Protein AF-T0Z537-F1 (afdb_monomer_lite)

pLDDT: mean 74.1, std 17.1, range [36.19, 94.5]

Structure (mmCIF, N/CA/C/O backbone):
data_AF-T0Z537-F1
#
_entry.id   AF-T0Z537-F1
#
loop_
_atom_site.group_PDB
_atom_site.id
_atom_site.type_symbol
_atom_site.label_atom_id
_atom_site.label_alt_id
_atom_site.label_comp_id
_atom_site.label_asym_id
_atom_site.label_entity_id
_atom_site.label_seq_id
_atom_site.pdbx_PDB_ins_code
_atom_site.Cartn_x
_atom_site.Cartn_y
_atom_site.Cartn_z
_atom_site.occupancy
_atom_site.B_iso_or_equiv
_atom_site.auth_seq_id
_atom_site.auth_comp_id
_atom_site.auth_asym_id
_atom_site.auth_atom_id
_atom_site.pdbx_PDB_model_num
ATOM 1 N N . MET A 1 1 ? 4.532 -47.728 -13.092 1.00 39.19 1 MET A N 1
ATOM 2 C CA . MET A 1 1 ? 5.320 -46.830 -12.220 1.00 39.19 1 MET A CA 1
ATOM 3 C C . MET A 1 1 ? 4.879 -45.419 -12.552 1.00 39.19 1 MET A C 1
ATOM 5 O O . MET A 1 1 ? 5.508 -44.764 -13.370 1.00 39.19 1 MET A O 1
ATOM 9 N N . ASP A 1 2 ? 3.757 -44.990 -11.981 1.00 37.38 2 ASP A N 1
ATOM 10 C CA . ASP A 1 2 ? 3.225 -43.649 -12.216 1.00 37.38 2 ASP A CA 1
ATOM 11 C C . ASP A 1 2 ? 3.914 -42.672 -11.266 1.00 37.38 2 ASP A C 1
ATOM 13 O O . ASP A 1 2 ? 3.720 -42.712 -10.052 1.00 37.38 2 ASP A O 1
ATOM 17 N N . HIS A 1 3 ? 4.779 -41.826 -11.825 1.00 42.34 3 HIS A N 1
ATOM 18 C CA . HIS A 1 3 ? 5.326 -40.669 -11.125 1.00 42.34 3 HIS A CA 1
ATOM 19 C C . HIS A 1 3 ? 4.246 -39.590 -11.092 1.00 42.34 3 HIS A C 1
ATOM 21 O O . HIS A 1 3 ? 4.160 -38.745 -11.979 1.00 42.34 3 HIS A O 1
ATOM 27 N N . ASN A 1 4 ? 3.392 -39.649 -10.071 1.00 38.97 4 ASN A N 1
ATOM 28 C CA . ASN A 1 4 ? 2.478 -38.563 -9.760 1.00 38.97 4 ASN A CA 1
ATOM 29 C C . ASN A 1 4 ? 3.290 -37.443 -9.088 1.00 38.97 4 ASN A C 1
ATOM 31 O O . ASN A 1 4 ? 3.424 -37.393 -7.866 1.00 38.97 4 ASN A O 1
ATOM 35 N N . ASP A 1 5 ? 3.911 -36.597 -9.912 1.00 40.94 5 ASP A N 1
ATOM 36 C CA . ASP A 1 5 ? 4.583 -35.361 -9.507 1.00 40.94 5 ASP A CA 1
ATOM 37 C C . ASP A 1 5 ? 3.512 -34.346 -9.083 1.00 40.94 5 ASP A C 1
ATOM 39 O O . ASP A 1 5 ? 3.112 -33.454 -9.832 1.00 40.94 5 ASP A O 1
ATOM 43 N N . THR A 1 6 ? 2.984 -34.517 -7.868 1.00 40.12 6 THR A N 1
ATOM 44 C CA . THR A 1 6 ? 2.189 -33.492 -7.194 1.00 40.12 6 THR A CA 1
ATOM 45 C C . THR A 1 6 ? 3.118 -32.348 -6.814 1.00 40.12 6 THR A C 1
ATOM 47 O O . THR A 1 6 ? 3.535 -32.220 -5.658 1.00 40.12 6 THR A O 1
ATOM 50 N N . ARG A 1 7 ? 3.436 -31.492 -7.786 1.00 36.81 7 ARG A N 1
ATOM 51 C CA . ARG A 1 7 ? 3.920 -30.144 -7.504 1.00 36.81 7 ARG A CA 1
ATOM 52 C C . ARG A 1 7 ? 2.816 -29.450 -6.727 1.00 36.81 7 ARG A C 1
ATOM 54 O O . ARG A 1 7 ? 1.822 -28.999 -7.290 1.00 36.81 7 ARG A O 1
ATOM 61 N N . LYS A 1 8 ? 2.961 -29.435 -5.404 1.00 38.59 8 LYS A N 1
ATOM 62 C CA . LYS A 1 8 ? 2.179 -28.573 -4.527 1.00 38.59 8 LYS A CA 1
ATOM 63 C C . LYS A 1 8 ? 2.364 -27.154 -5.053 1.00 38.59 8 LYS A C 1
ATOM 65 O O . LYS A 1 8 ? 3.444 -26.586 -4.909 1.00 38.59 8 LYS A O 1
ATOM 70 N N . HIS A 1 9 ? 1.330 -26.613 -5.692 1.00 36.19 9 HIS A N 1
ATOM 71 C CA . HIS A 1 9 ? 1.240 -25.180 -5.913 1.00 36.19 9 HIS A CA 1
ATOM 72 C C . HIS A 1 9 ? 1.459 -24.494 -4.555 1.00 36.19 9 HIS A C 1
ATOM 74 O O . HIS A 1 9 ? 0.872 -24.946 -3.564 1.00 36.19 9 HIS A O 1
ATOM 80 N N . PRO A 1 10 ? 2.328 -23.471 -4.466 1.00 38.97 10 PRO A N 1
ATOM 81 C CA . PRO A 1 10 ? 2.479 -22.712 -3.235 1.00 38.97 10 PRO A CA 1
ATOM 82 C C . PRO A 1 10 ? 1.094 -22.201 -2.834 1.00 38.97 10 PRO A C 1
ATOM 84 O O . PRO A 1 10 ? 0.364 -21.652 -3.659 1.00 38.97 10 PRO A O 1
ATOM 87 N N . SER A 1 11 ? 0.701 -22.492 -1.593 1.00 42.03 11 SER A N 1
ATOM 88 C CA . SER A 1 11 ? -0.599 -22.134 -1.034 1.00 42.03 11 SER A CA 1
ATOM 89 C C . SER A 1 11 ? -0.886 -20.666 -1.317 1.00 42.03 11 SER A C 1
ATOM 91 O O . SER A 1 11 ? -0.100 -19.811 -0.908 1.00 42.03 11 SER A O 1
ATOM 93 N N . THR A 1 12 ? -1.996 -20.386 -2.001 1.00 51.22 12 THR A N 1
ATOM 94 C CA . THR A 1 12 ? -2.548 -19.035 -2.112 1.00 51.22 12 THR A CA 1
ATOM 95 C C . THR A 1 12 ? -2.502 -18.382 -0.734 1.00 51.22 12 THR A C 1
ATOM 97 O O . THR A 1 12 ? -2.933 -19.021 0.233 1.00 51.22 12 THR A O 1
ATOM 100 N N . PRO A 1 13 ? -1.969 -17.158 -0.618 1.00 58.47 13 PRO A N 1
ATOM 101 C CA . PRO A 1 13 ? -1.945 -16.465 0.656 1.00 58.47 13 PRO A CA 1
ATOM 102 C C . PRO A 1 13 ? -3.348 -16.397 1.236 1.00 58.47 13 PRO A C 1
ATOM 104 O O . PRO A 1 13 ? -4.328 -16.201 0.509 1.00 58.47 13 PRO A O 1
ATOM 107 N N . ASP A 1 14 ? -3.434 -16.572 2.551 1.00 80.50 14 ASP A N 1
ATOM 108 C CA . ASP A 1 14 ? -4.674 -16.378 3.282 1.00 80.50 14 ASP A CA 1
ATOM 109 C C . ASP A 1 14 ? -5.126 -14.926 3.066 1.00 80.50 14 ASP A C 1
ATOM 111 O O . ASP A 1 14 ? -4.582 -13.981 3.641 1.00 80.50 14 ASP A O 1
ATOM 115 N N . THR A 1 15 ? -6.087 -14.747 2.159 1.00 86.44 15 THR A N 1
ATOM 116 C CA . THR A 1 15 ? -6.590 -13.429 1.764 1.00 86.44 15 THR A CA 1
ATOM 117 C C . THR A 1 15 ? -7.139 -12.695 2.985 1.00 86.44 15 THR A C 1
ATOM 119 O O . THR A 1 15 ? -6.966 -11.485 3.091 1.00 86.44 15 THR A O 1
ATOM 122 N N . ASP A 1 16 ? -7.700 -13.409 3.964 1.00 88.25 16 ASP A N 1
ATOM 123 C CA . ASP A 1 16 ? -8.204 -12.804 5.196 1.00 88.25 16 ASP A CA 1
ATOM 124 C C . ASP A 1 16 ? -7.073 -12.289 6.084 1.00 88.25 16 ASP A C 1
ATOM 126 O O . ASP A 1 16 ? -7.186 -11.202 6.658 1.00 88.25 16 ASP A O 1
ATOM 130 N N . ARG A 1 17 ? -5.960 -13.026 6.167 1.00 89.69 17 ARG A N 1
ATOM 131 C CA . ARG A 1 17 ? -4.749 -12.544 6.841 1.00 89.69 17 ARG A CA 1
ATOM 132 C C . ARG A 1 17 ? -4.245 -11.262 6.182 1.00 89.69 17 ARG A C 1
ATOM 134 O O . ARG A 1 17 ? -4.017 -10.281 6.886 1.00 89.69 17 ARG A O 1
ATOM 141 N N . LEU A 1 18 ? -4.107 -11.253 4.856 1.00 89.25 18 LEU A N 1
ATOM 142 C CA . LEU A 1 18 ? -3.617 -10.090 4.115 1.00 89.25 18 LEU A CA 1
ATOM 143 C C . LEU A 1 18 ? -4.526 -8.866 4.305 1.00 89.25 18 LEU A C 1
ATOM 145 O O . LEU A 1 18 ? -4.034 -7.773 4.568 1.00 89.25 18 LEU A O 1
ATOM 149 N N . VAL A 1 19 ? -5.847 -9.048 4.246 1.00 92.06 19 VAL A N 1
ATOM 150 C CA . VAL A 1 19 ? -6.829 -7.979 4.494 1.00 92.06 19 VAL A CA 1
ATOM 151 C C . VAL A 1 19 ? -6.706 -7.426 5.909 1.00 92.06 19 VAL A C 1
ATOM 153 O O . VAL A 1 19 ? -6.689 -6.209 6.093 1.00 92.06 19 VAL A O 1
ATOM 156 N N . ARG A 1 20 ? -6.582 -8.297 6.917 1.00 91.00 20 ARG A N 1
ATOM 157 C CA . ARG A 1 20 ? -6.370 -7.863 8.304 1.00 91.00 20 ARG A CA 1
ATOM 158 C C . ARG A 1 20 ? -5.079 -7.072 8.436 1.00 91.00 20 ARG A C 1
ATOM 160 O O . ARG A 1 20 ? -5.094 -6.014 9.059 1.00 91.00 20 ARG A O 1
ATOM 167 N N . GLU A 1 21 ? -3.984 -7.553 7.854 1.00 89.88 21 GLU A N 1
ATOM 168 C CA . GLU A 1 21 ? -2.707 -6.846 7.900 1.00 89.88 21 GLU A CA 1
ATOM 169 C C . GLU A 1 21 ? -2.835 -5.471 7.225 1.00 89.88 21 GLU A C 1
ATOM 171 O O . GLU A 1 21 ? -2.529 -4.468 7.869 1.00 89.88 21 GLU A O 1
ATOM 176 N N . LEU A 1 22 ? -3.377 -5.399 6.002 1.00 90.12 22 LEU A N 1
ATOM 177 C CA . LEU A 1 22 ? -3.594 -4.148 5.257 1.00 90.12 22 LEU A CA 1
ATOM 178 C C . LEU A 1 22 ? -4.411 -3.114 6.028 1.00 90.12 22 LEU A C 1
ATOM 180 O O . LEU A 1 22 ? -4.093 -1.929 5.979 1.00 90.12 22 LEU A O 1
ATOM 184 N N . LEU A 1 23 ? -5.450 -3.557 6.735 1.00 92.25 23 LEU A N 1
ATOM 185 C CA . LEU A 1 23 ? -6.321 -2.658 7.478 1.00 92.25 23 LEU A CA 1
ATOM 186 C C . LEU A 1 23 ? -5.750 -2.253 8.836 1.00 92.25 23 LEU A C 1
ATOM 188 O O . LEU A 1 23 ? -5.989 -1.131 9.254 1.00 92.25 23 LEU A O 1
ATOM 192 N N . THR A 1 24 ? -5.032 -3.126 9.545 1.00 91.31 24 THR A N 1
ATOM 193 C CA . THR A 1 24 ? -4.677 -2.894 10.965 1.00 91.31 24 THR A CA 1
ATOM 194 C C . THR A 1 24 ? -3.242 -2.466 11.214 1.00 91.31 24 THR A C 1
ATOM 196 O O . THR A 1 24 ? -2.951 -1.936 12.287 1.00 91.31 24 THR A O 1
ATOM 199 N N . ARG A 1 25 ? -2.325 -2.711 10.273 1.00 89.62 25 ARG A N 1
ATOM 200 C CA . ARG A 1 25 ? -0.929 -2.306 10.450 1.00 89.62 25 ARG A CA 1
ATOM 201 C C . ARG A 1 25 ? -0.806 -0.790 10.420 1.00 89.62 25 ARG A C 1
ATOM 203 O O . ARG A 1 25 ? -1.516 -0.099 9.698 1.00 89.62 25 ARG A O 1
ATOM 210 N N . GLU A 1 26 ? 0.143 -0.293 11.200 1.00 88.25 26 GLU A N 1
ATOM 211 C CA . GLU A 1 26 ? 0.466 1.124 11.236 1.00 88.25 26 GLU A CA 1
ATOM 212 C C . GLU A 1 26 ? 1.001 1.594 9.879 1.00 88.25 26 GLU A C 1
ATOM 214 O O . GLU A 1 26 ? 1.890 0.963 9.302 1.00 88.25 26 GLU A O 1
ATOM 219 N N . ARG A 1 27 ? 0.475 2.727 9.396 1.00 85.56 27 ARG A N 1
ATOM 220 C CA . ARG A 1 27 ? 0.979 3.454 8.221 1.00 85.56 27 ARG A CA 1
ATOM 221 C C . ARG A 1 27 ? 1.207 2.555 6.999 1.00 85.56 27 ARG A C 1
ATOM 223 O O . ARG A 1 27 ? 2.339 2.482 6.491 1.00 85.56 27 ARG A O 1
ATOM 230 N N . PRO A 1 28 ? 0.167 1.858 6.503 1.00 88.25 28 PRO A N 1
ATOM 231 C CA . PRO A 1 28 ? 0.295 1.152 5.239 1.00 88.25 28 PRO A CA 1
ATOM 232 C C . PRO A 1 28 ? 0.707 2.173 4.174 1.00 88.25 28 PRO A C 1
ATOM 234 O O . PRO A 1 28 ? 0.163 3.273 4.128 1.00 88.25 28 PRO A O 1
ATOM 237 N N . THR A 1 29 ? 1.720 1.859 3.367 1.00 88.62 29 THR A N 1
ATOM 238 C CA . THR A 1 29 ? 2.279 2.798 2.388 1.00 88.62 29 THR A CA 1
ATOM 239 C C . THR A 1 29 ? 2.330 2.166 1.006 1.00 88.62 29 THR A C 1
ATOM 241 O O . THR A 1 29 ? 2.961 1.129 0.800 1.00 88.62 29 THR A O 1
ATOM 244 N N . LEU A 1 30 ? 1.689 2.822 0.043 1.00 87.69 30 LEU A N 1
ATOM 245 C CA . LEU A 1 30 ? 1.780 2.521 -1.376 1.00 87.69 30 LEU A CA 1
ATOM 246 C C . LEU A 1 30 ? 2.961 3.277 -1.984 1.00 87.69 30 LEU A C 1
ATOM 248 O O . LEU A 1 30 ? 2.920 4.492 -2.173 1.00 87.69 30 LEU A O 1
ATOM 252 N N . TYR A 1 31 ? 4.014 2.542 -2.299 1.00 85.19 31 TYR A N 1
ATOM 253 C CA . TYR A 1 31 ? 5.180 3.019 -3.010 1.00 85.19 31 TYR A CA 1
ATOM 254 C C . TYR A 1 31 ? 5.012 2.838 -4.516 1.00 85.19 31 TYR A C 1
ATOM 256 O O . TYR A 1 31 ? 4.977 1.721 -5.036 1.00 85.19 31 TYR A O 1
ATOM 264 N N . LEU A 1 32 ? 4.953 3.960 -5.223 1.00 81.69 32 LEU A N 1
ATOM 265 C CA . LEU A 1 32 ? 4.890 3.986 -6.678 1.00 81.69 32 LEU A CA 1
ATOM 266 C C . LEU A 1 32 ? 6.303 4.128 -7.247 1.00 81.69 32 LEU A C 1
ATOM 268 O O . LEU A 1 32 ? 7.036 5.041 -6.861 1.00 81.69 32 LEU A O 1
ATOM 272 N N . GLY A 1 33 ? 6.689 3.237 -8.159 1.00 75.06 33 GLY A N 1
ATOM 273 C CA . GLY A 1 33 ? 7.914 3.378 -8.943 1.00 75.06 33 GLY A CA 1
ATOM 274 C C . GLY A 1 33 ? 7.843 4.568 -9.899 1.00 75.06 33 GLY A C 1
ATOM 275 O O . GLY A 1 33 ? 6.756 5.064 -10.215 1.00 75.06 33 GLY A O 1
ATOM 276 N N . SER A 1 34 ? 9.000 5.028 -10.380 1.00 67.75 34 SER A N 1
ATOM 277 C CA . SER A 1 34 ? 9.059 6.213 -11.243 1.00 67.75 34 SER A CA 1
ATOM 278 C C . SER A 1 34 ? 8.298 6.022 -12.555 1.00 67.75 34 SER A C 1
ATOM 280 O O . SER A 1 34 ? 7.624 6.945 -13.010 1.00 67.75 34 SER A O 1
ATOM 282 N N . SER A 1 35 ? 8.278 4.785 -13.068 1.00 62.09 35 SER A N 1
ATOM 283 C CA . SER A 1 35 ? 7.466 4.417 -14.226 1.00 62.09 35 SER A CA 1
ATOM 284 C C . SER A 1 35 ? 5.975 4.669 -14.011 1.00 62.09 35 SER A C 1
ATOM 286 O O . SER A 1 35 ? 5.283 4.882 -14.981 1.00 62.09 35 SER A O 1
ATOM 288 N N . GLN A 1 36 ? 5.471 4.704 -12.772 1.00 59.75 36 GLN A N 1
ATOM 289 C CA . GLN A 1 36 ? 4.083 5.058 -12.466 1.00 59.75 36 GLN A CA 1
ATOM 290 C C . GLN A 1 36 ? 3.935 6.534 -12.092 1.00 59.75 36 GLN A C 1
ATOM 292 O O . GLN A 1 36 ? 2.943 7.149 -12.443 1.00 59.75 36 GLN A O 1
ATOM 297 N N . GLN A 1 37 ? 4.886 7.158 -11.397 1.00 51.94 37 GLN A N 1
ATOM 298 C CA . GLN A 1 37 ? 4.716 8.576 -11.044 1.00 51.94 37 GLN A CA 1
ATOM 299 C C . GLN A 1 37 ? 4.926 9.520 -12.243 1.00 51.94 37 GLN A C 1
ATOM 301 O O . GLN A 1 37 ? 4.233 10.528 -12.351 1.00 51.94 37 GLN A O 1
ATOM 306 N N . TRP A 1 38 ? 5.860 9.185 -13.134 1.00 44.00 38 TRP A N 1
ATOM 307 C CA . TRP A 1 38 ? 6.252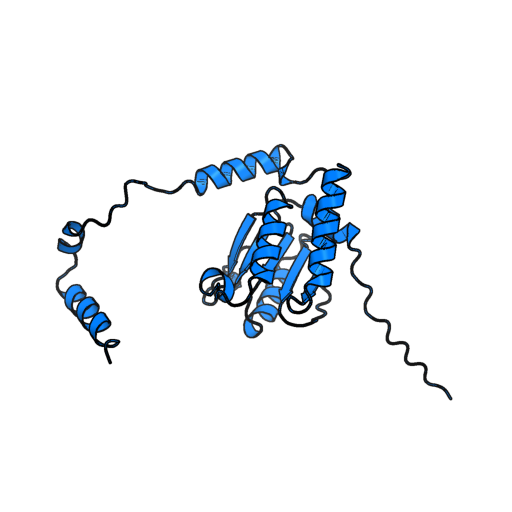 9.986 -14.303 1.00 44.00 38 TRP A CA 1
ATOM 308 C C . TRP A 1 38 ? 5.749 9.387 -15.623 1.00 44.00 38 TRP A C 1
ATOM 310 O O . TRP A 1 38 ? 5.766 10.056 -16.649 1.00 44.00 38 TRP A O 1
ATOM 320 N N . GLY A 1 39 ? 5.274 8.140 -15.569 1.00 43.47 39 GLY A N 1
ATOM 321 C CA . GLY A 1 39 ? 4.737 7.364 -16.682 1.00 43.47 39 GLY A CA 1
ATOM 322 C C . GLY A 1 39 ? 3.438 6.650 -16.313 1.00 43.47 39 GLY A C 1
ATOM 323 O O . GLY A 1 39 ? 3.257 5.473 -16.635 1.00 43.47 39 GLY A O 1
ATOM 324 N N . TRP A 1 40 ? 2.477 7.350 -15.692 1.00 46.09 40 TRP A N 1
ATOM 325 C CA . TRP A 1 40 ? 1.073 7.037 -15.999 1.00 46.09 40 TRP A CA 1
ATOM 326 C C . TRP A 1 40 ? 0.870 7.283 -17.491 1.00 46.09 40 TRP A C 1
ATOM 328 O O . TRP A 1 40 ? 0.274 8.259 -17.922 1.00 46.09 40 TRP A O 1
ATOM 338 N N . ASN A 1 41 ? 1.413 6.382 -18.293 1.00 47.34 41 ASN A N 1
ATOM 339 C CA . ASN A 1 41 ? 0.987 6.172 -19.636 1.00 47.34 41 ASN A CA 1
ATOM 340 C C . ASN A 1 41 ? -0.475 5.786 -19.440 1.00 47.34 41 ASN A C 1
ATOM 342 O O . ASN A 1 41 ? -0.782 4.856 -18.686 1.00 47.34 41 ASN A O 1
ATOM 346 N N . ASP A 1 42 ? -1.378 6.509 -20.085 1.00 47.75 42 ASP A N 1
ATOM 347 C CA . ASP A 1 42 ? -2.821 6.259 -20.114 1.00 47.75 42 ASP A CA 1
ATOM 348 C C . ASP A 1 42 ? -3.201 4.853 -20.653 1.00 47.75 42 ASP A C 1
ATOM 350 O O . ASP A 1 42 ? -4.343 4.587 -21.014 1.00 47.75 42 ASP A O 1
ATOM 354 N N . THR A 1 43 ? -2.247 3.923 -20.714 1.00 50.94 43 THR A N 1
ATOM 355 C CA . THR A 1 43 ? -2.308 2.606 -21.330 1.00 50.94 43 THR A CA 1
ATOM 356 C C . THR A 1 43 ? -2.824 1.496 -20.414 1.00 50.94 43 THR A C 1
ATOM 358 O O . THR A 1 43 ? -3.082 0.412 -20.924 1.00 50.94 43 THR A O 1
ATOM 361 N N . ASP A 1 44 ? -3.019 1.716 -19.104 1.00 70.69 44 ASP A N 1
ATOM 362 C CA . ASP A 1 44 ? -3.697 0.721 -18.249 1.00 70.69 44 ASP A CA 1
ATOM 363 C C . ASP A 1 44 ? -4.751 1.340 -17.301 1.00 70.69 44 ASP A C 1
ATOM 365 O O . ASP A 1 44 ? -4.498 1.579 -16.110 1.00 70.69 44 ASP A O 1
ATOM 369 N N . PRO A 1 45 ? -5.971 1.607 -17.812 1.00 77.62 45 PRO A N 1
ATOM 370 C CA . PRO A 1 45 ? -7.078 2.122 -17.006 1.00 77.62 45 PRO A CA 1
ATOM 371 C C . PRO A 1 45 ? -7.499 1.164 -15.882 1.00 77.62 45 PRO A C 1
ATOM 373 O O . PRO A 1 45 ? -8.073 1.610 -14.884 1.00 77.62 45 PRO A O 1
ATOM 376 N N . VAL A 1 46 ? -7.203 -0.135 -16.005 1.00 80.06 46 VAL A N 1
ATOM 377 C CA . VAL A 1 46 ? -7.541 -1.140 -14.994 1.00 80.06 46 VAL A CA 1
ATOM 378 C C . VAL A 1 46 ? -6.635 -0.971 -13.777 1.00 80.06 46 VAL A C 1
ATOM 380 O O . VAL A 1 46 ? -7.149 -0.815 -12.670 1.00 80.06 46 VAL A O 1
ATOM 383 N N . ARG A 1 47 ? -5.310 -0.877 -13.956 1.00 77.94 47 ARG A N 1
ATOM 384 C CA . ARG A 1 47 ? -4.365 -0.628 -12.844 1.00 77.94 47 ARG A CA 1
ATOM 385 C C . ARG A 1 47 ? -4.699 0.653 -12.090 1.00 77.94 47 ARG A C 1
ATOM 387 O O . ARG A 1 47 ? -4.787 0.641 -10.863 1.00 77.94 47 ARG A O 1
ATOM 394 N N . LYS A 1 48 ? -4.950 1.743 -12.821 1.00 79.56 48 LYS A N 1
ATOM 395 C CA . LYS A 1 48 ? -5.349 3.034 -12.243 1.00 79.56 48 LYS A CA 1
ATOM 396 C C . LYS A 1 48 ? -6.616 2.904 -11.398 1.00 79.56 48 LYS A C 1
ATOM 398 O O . LYS A 1 48 ? -6.623 3.332 -10.246 1.00 79.56 48 LYS A O 1
ATOM 403 N N . ARG A 1 49 ? -7.661 2.263 -11.935 1.00 86.62 49 ARG A N 1
ATOM 404 C CA . ARG A 1 49 ? -8.914 2.003 -11.207 1.00 86.62 49 ARG A CA 1
ATOM 405 C C . ARG A 1 49 ? -8.665 1.214 -9.923 1.00 86.62 49 ARG A C 1
ATOM 407 O O . ARG A 1 49 ? -9.200 1.573 -8.879 1.00 86.62 49 ARG A O 1
ATOM 414 N N . LEU A 1 50 ? -7.867 0.153 -9.994 1.00 87.06 50 LEU A N 1
ATOM 415 C CA . LEU A 1 50 ? -7.619 -0.736 -8.862 1.00 87.06 50 LEU A CA 1
ATOM 416 C C . LEU A 1 50 ? -6.790 -0.062 -7.761 1.00 87.06 50 LEU A C 1
ATOM 418 O O . LEU A 1 50 ? -7.124 -0.193 -6.585 1.00 87.06 50 LEU A O 1
ATOM 422 N N . LEU A 1 51 ? -5.759 0.707 -8.123 1.00 85.62 51 LEU A N 1
ATOM 423 C CA . LEU A 1 51 ? -4.970 1.486 -7.163 1.00 85.62 51 LEU A CA 1
ATOM 424 C C . LEU A 1 51 ? -5.796 2.604 -6.516 1.00 85.62 51 LEU A C 1
ATOM 426 O O . LEU A 1 51 ? -5.682 2.821 -5.311 1.00 85.62 51 LEU A O 1
ATOM 430 N N . SER A 1 52 ? -6.650 3.287 -7.284 1.00 87.19 52 SER A N 1
ATOM 431 C CA . SER A 1 52 ? -7.593 4.262 -6.725 1.00 87.19 52 SER A CA 1
ATOM 432 C C . SER A 1 52 ? -8.567 3.602 -5.750 1.00 87.19 52 SER A C 1
ATOM 434 O O . SER A 1 52 ? -8.689 4.068 -4.620 1.00 87.19 52 SER A O 1
ATOM 436 N N . LYS A 1 53 ? -9.172 2.467 -6.129 1.00 91.38 53 LYS A N 1
ATOM 437 C CA . LYS A 1 53 ? -10.069 1.701 -5.250 1.00 91.38 53 LYS A CA 1
ATOM 438 C C . LYS A 1 53 ? -9.351 1.256 -3.970 1.00 91.38 53 LYS A C 1
ATOM 440 O O . LYS A 1 53 ? -9.912 1.388 -2.889 1.00 91.38 53 LYS A O 1
ATOM 445 N N . LEU A 1 54 ? -8.099 0.797 -4.052 1.00 91.06 54 LEU A N 1
ATOM 446 C CA . LEU A 1 54 ? -7.305 0.451 -2.866 1.00 91.06 54 LEU A CA 1
ATOM 447 C C . LEU A 1 54 ? -7.141 1.649 -1.916 1.00 91.06 54 LEU A C 1
ATOM 449 O O . LEU A 1 54 ? -7.327 1.505 -0.711 1.00 91.06 54 LEU A O 1
ATOM 453 N N . ARG A 1 55 ? -6.805 2.827 -2.453 1.00 89.19 55 ARG A N 1
ATOM 454 C CA . ARG A 1 55 ? -6.629 4.056 -1.662 1.00 89.19 55 ARG A CA 1
ATOM 455 C C . ARG A 1 55 ? -7.913 4.525 -0.996 1.00 89.19 55 ARG A C 1
ATOM 457 O O . ARG A 1 55 ? -7.858 5.036 0.116 1.00 89.19 55 ARG A O 1
ATOM 464 N N . GLU A 1 56 ? -9.044 4.366 -1.669 1.00 90.81 56 GLU A N 1
ATOM 465 C CA . GLU A 1 56 ? -10.358 4.678 -1.107 1.00 90.81 56 GLU A CA 1
ATOM 466 C C . GLU A 1 56 ? -10.744 3.696 0.004 1.00 90.81 56 GLU A C 1
ATOM 468 O O . GLU A 1 56 ? -11.316 4.098 1.015 1.00 90.81 56 GLU A O 1
ATOM 473 N N . LEU A 1 57 ? -10.411 2.414 -0.169 1.00 93.00 57 LEU A N 1
ATOM 474 C CA . LEU A 1 57 ? -10.775 1.352 0.765 1.00 93.00 57 LEU A CA 1
ATOM 475 C C . LEU A 1 57 ? -9.867 1.250 1.992 1.00 93.00 57 LEU A C 1
ATOM 477 O O . LEU A 1 57 ? -10.301 0.684 2.989 1.00 93.00 57 LEU A O 1
ATOM 481 N N . VAL A 1 58 ? -8.626 1.736 1.952 1.00 90.94 58 VAL A N 1
ATOM 482 C CA . VAL A 1 58 ? -7.680 1.618 3.075 1.00 90.94 58 VAL A CA 1
ATOM 483 C C . VAL A 1 58 ? -7.448 2.997 3.708 1.00 90.94 58 VAL A C 1
ATOM 485 O O . VAL A 1 58 ? -6.590 3.753 3.241 1.00 90.94 58 VAL A O 1
ATOM 488 N N . PRO A 1 59 ? -8.185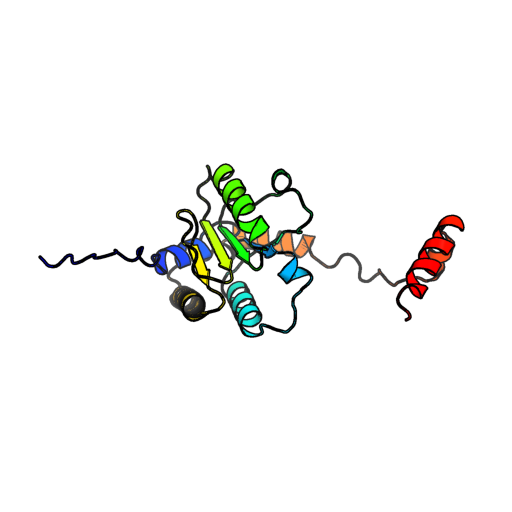 3.352 4.783 1.00 86.38 59 PRO A N 1
ATOM 489 C CA . PRO A 1 59 ? -7.979 4.603 5.501 1.00 86.38 59 PRO A CA 1
ATOM 490 C C . PRO A 1 59 ? -6.536 4.741 5.989 1.00 86.38 59 PRO A C 1
ATOM 492 O O . PRO A 1 59 ? -5.999 3.846 6.642 1.00 86.38 59 PRO A O 1
ATOM 495 N N . GLY A 1 60 ? -5.916 5.887 5.706 1.00 85.44 60 GLY A N 1
ATOM 496 C CA . GLY A 1 60 ? -4.532 6.153 6.106 1.00 85.44 60 GLY A CA 1
ATOM 497 C C . GLY A 1 60 ? -3.474 5.457 5.250 1.00 85.44 60 GLY A C 1
ATOM 498 O O . GLY A 1 60 ? -2.329 5.376 5.688 1.00 85.44 60 GLY A O 1
ATOM 499 N N . LEU A 1 61 ? -3.831 4.969 4.053 1.00 89.06 61 LEU A N 1
ATOM 500 C CA . LEU A 1 61 ? -2.856 4.515 3.063 1.00 89.06 61 LEU A CA 1
ATOM 501 C C . LEU A 1 61 ? -1.996 5.695 2.589 1.00 89.06 61 LEU A C 1
ATOM 503 O O . LEU A 1 61 ? -2.426 6.520 1.778 1.00 89.06 61 LEU A O 1
ATOM 507 N N . ASP A 1 62 ? -0.770 5.756 3.103 1.00 87.44 62 ASP A N 1
ATOM 508 C CA . ASP A 1 62 ? 0.243 6.724 2.700 1.00 87.44 62 ASP A CA 1
ATOM 509 C C . ASP A 1 62 ? 0.696 6.437 1.262 1.00 87.44 62 ASP A C 1
ATOM 511 O O . ASP A 1 62 ? 0.652 5.303 0.781 1.00 87.44 62 ASP A O 1
ATOM 515 N N . GLN A 1 63 ? 1.171 7.469 0.565 1.00 84.56 63 GLN A N 1
ATOM 516 C CA . GLN A 1 63 ? 1.770 7.320 -0.758 1.00 84.56 63 GLN A CA 1
ATOM 517 C C . GLN A 1 63 ? 3.236 7.749 -0.712 1.00 84.56 63 GLN A C 1
ATOM 519 O O . GLN A 1 63 ? 3.554 8.890 -0.377 1.00 84.56 63 GLN A O 1
ATOM 524 N N . GLY A 1 64 ? 4.124 6.828 -1.075 1.00 82.81 64 GLY A N 1
ATOM 525 C CA . GLY A 1 64 ? 5.545 7.072 -1.282 1.00 82.81 64 GLY A CA 1
ATOM 526 C C . GLY A 1 64 ? 5.906 7.018 -2.765 1.00 82.81 64 GLY A C 1
ATOM 527 O O . GLY A 1 64 ? 5.227 6.373 -3.564 1.00 82.81 64 GLY A O 1
ATOM 528 N N . HIS A 1 65 ? 7.001 7.675 -3.137 1.00 82.12 65 HIS A N 1
ATOM 529 C CA . HIS A 1 65 ? 7.594 7.542 -4.465 1.00 82.12 65 HIS A CA 1
ATOM 530 C C . HIS A 1 65 ? 8.955 6.852 -4.373 1.00 82.12 65 HIS A C 1
ATOM 532 O O . HIS A 1 65 ? 9.741 7.142 -3.468 1.00 82.12 65 HIS A O 1
ATOM 538 N N . ILE A 1 66 ? 9.231 5.971 -5.334 1.00 81.50 66 ILE A N 1
ATOM 539 C CA . ILE A 1 66 ? 10.519 5.312 -5.532 1.00 81.50 66 ILE A CA 1
ATOM 540 C C . ILE A 1 66 ? 11.144 5.847 -6.834 1.00 81.50 66 ILE A C 1
ATOM 542 O O . ILE A 1 66 ? 10.891 5.290 -7.903 1.00 81.50 66 ILE A O 1
ATOM 546 N N . PRO A 1 67 ? 11.989 6.899 -6.774 1.00 77.44 67 PRO A N 1
ATOM 547 C CA . PRO A 1 67 ? 12.658 7.437 -7.958 1.00 77.44 67 PRO A CA 1
ATOM 548 C C . PRO A 1 67 ? 13.679 6.436 -8.474 1.00 77.44 67 PRO A C 1
ATOM 550 O O . PRO A 1 67 ? 14.449 5.928 -7.662 1.00 77.44 67 PRO A O 1
ATOM 553 N N . ASP A 1 68 ? 13.732 6.176 -9.780 1.00 75.62 68 ASP A N 1
ATOM 554 C CA . ASP A 1 68 ? 14.645 5.184 -10.382 1.00 75.62 68 ASP A CA 1
ATOM 555 C C . ASP A 1 68 ? 16.121 5.485 -10.154 1.00 75.62 68 ASP A C 1
ATOM 557 O O . ASP A 1 68 ? 16.911 4.572 -9.930 1.00 75.62 68 ASP A O 1
ATOM 561 N N . TRP A 1 69 ? 16.465 6.765 -10.081 1.00 76.69 69 TRP A N 1
ATOM 562 C CA . TRP A 1 69 ? 17.822 7.240 -9.836 1.00 76.69 69 TRP A CA 1
ATOM 563 C C . TRP A 1 69 ? 18.244 7.209 -8.360 1.00 76.69 69 TRP A C 1
ATOM 565 O O . TRP A 1 69 ? 19.426 7.372 -8.065 1.00 76.69 69 TRP A O 1
ATOM 575 N N . LYS A 1 70 ? 17.311 7.046 -7.410 1.00 80.62 70 LYS A N 1
ATOM 576 C CA . LYS A 1 70 ? 17.638 7.173 -5.983 1.00 80.62 70 LYS A CA 1
ATOM 577 C C . LYS A 1 70 ? 18.314 5.894 -5.452 1.00 80.62 70 LYS A C 1
ATOM 579 O O . LYS A 1 70 ? 17.730 4.815 -5.595 1.00 80.62 70 LYS A O 1
ATOM 584 N N . PRO A 1 71 ? 19.489 5.984 -4.801 1.00 84.25 71 PRO A N 1
ATOM 585 C CA . PRO A 1 71 ? 20.135 4.827 -4.179 1.00 84.25 71 PRO A CA 1
ATOM 586 C C . PRO A 1 71 ? 19.251 4.188 -3.098 1.00 84.25 71 PRO A C 1
ATOM 588 O O . PRO A 1 71 ? 18.622 4.904 -2.313 1.00 84.25 71 PRO A O 1
ATOM 591 N N . LEU A 1 72 ? 19.175 2.853 -3.070 1.00 81.56 72 LEU A N 1
ATOM 592 C CA . LEU A 1 72 ? 18.260 2.109 -2.188 1.00 81.56 72 LEU A CA 1
ATOM 593 C C . LEU A 1 72 ? 18.568 2.308 -0.700 1.00 81.56 72 LEU A C 1
ATOM 595 O O . LEU A 1 72 ? 17.653 2.447 0.096 1.00 81.56 72 LEU A O 1
ATOM 599 N N . ASP A 1 73 ? 19.841 2.403 -0.339 1.00 80.06 73 ASP A N 1
ATOM 600 C CA . ASP A 1 73 ? 20.332 2.675 1.017 1.00 80.06 73 ASP A CA 1
ATOM 601 C C . ASP A 1 73 ? 19.921 4.055 1.560 1.00 80.06 73 ASP A C 1
ATOM 603 O O . ASP A 1 73 ? 19.909 4.281 2.766 1.00 80.06 73 ASP A O 1
ATOM 607 N N . THR A 1 74 ? 19.533 4.978 0.677 1.00 82.00 74 THR A N 1
ATOM 608 C CA . THR A 1 74 ? 19.006 6.303 1.051 1.00 82.00 74 THR A CA 1
ATOM 609 C C . THR A 1 74 ? 17.477 6.344 1.118 1.00 82.00 74 THR A C 1
ATOM 611 O O . THR A 1 74 ? 16.870 7.406 1.334 1.00 82.00 74 THR A O 1
ATOM 614 N N . MET A 1 75 ? 16.820 5.215 0.851 1.00 81.50 75 MET A N 1
ATOM 615 C CA . MET A 1 75 ? 15.375 5.090 0.927 1.00 81.50 75 MET A CA 1
ATOM 616 C C . MET A 1 75 ? 14.943 4.716 2.339 1.00 81.50 75 MET A C 1
ATOM 618 O O . MET A 1 75 ? 15.641 4.038 3.079 1.00 81.50 75 MET A O 1
ATOM 622 N N . THR A 1 76 ? 13.761 5.187 2.723 1.00 79.88 76 THR A N 1
ATOM 623 C CA . THR A 1 76 ? 13.161 4.849 4.010 1.00 79.88 76 THR A CA 1
ATOM 624 C C . THR A 1 76 ? 11.787 4.272 3.749 1.00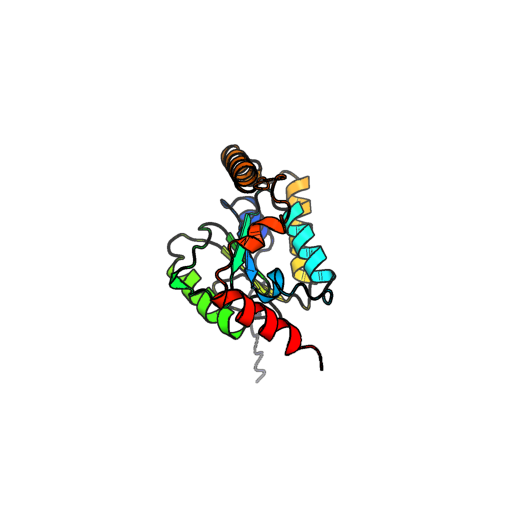 79.88 76 THR A C 1
ATOM 626 O O . THR A 1 76 ? 10.936 4.922 3.130 1.00 79.88 76 THR A O 1
ATOM 629 N N . PHE A 1 77 ? 11.589 3.044 4.213 1.00 80.75 77 PHE A N 1
ATOM 630 C CA . PHE A 1 77 ? 10.337 2.323 4.059 1.00 80.75 77 PHE A CA 1
ATOM 631 C C . PHE A 1 77 ? 9.506 2.386 5.336 1.00 80.75 77 PHE A C 1
ATOM 633 O O . PHE A 1 77 ? 10.040 2.495 6.442 1.00 80.75 77 PHE A O 1
ATOM 640 N N . SER A 1 78 ? 8.184 2.346 5.182 1.00 77.12 78 SER A N 1
ATOM 641 C CA . SER A 1 78 ? 7.276 2.221 6.314 1.00 77.12 78 SER A CA 1
ATOM 642 C C . SER A 1 78 ? 7.536 0.888 7.020 1.00 77.12 78 SER A C 1
ATOM 644 O O . SER A 1 78 ? 7.648 -0.143 6.349 1.00 77.12 78 SER A O 1
ATOM 646 N N . PRO A 1 79 ? 7.599 0.874 8.363 1.00 75.25 79 PRO A N 1
ATOM 647 C CA . PRO A 1 79 ? 7.801 -0.356 9.121 1.00 75.25 79 PRO A CA 1
ATOM 648 C C . PRO A 1 79 ? 6.587 -1.298 9.069 1.00 75.25 79 PRO A C 1
ATOM 650 O O . PRO A 1 79 ? 6.718 -2.470 9.418 1.00 75.25 79 PRO A O 1
ATOM 653 N N . GLY A 1 80 ? 5.409 -0.798 8.676 1.00 80.31 80 GLY A N 1
ATOM 654 C CA . GLY A 1 80 ? 4.165 -1.562 8.636 1.00 80.31 80 GLY A CA 1
ATOM 655 C C . GLY A 1 80 ? 4.028 -2.380 7.359 1.00 80.31 80 GLY A C 1
ATOM 656 O O . GLY A 1 80 ? 4.426 -3.542 7.301 1.00 80.31 80 GLY A O 1
ATOM 657 N N . ILE A 1 81 ? 3.413 -1.785 6.338 1.00 84.69 81 ILE A N 1
ATOM 658 C CA . ILE A 1 81 ? 3.180 -2.444 5.049 1.00 84.69 81 ILE A CA 1
ATOM 659 C C . ILE A 1 81 ? 3.720 -1.573 3.933 1.00 84.69 81 ILE A C 1
ATOM 661 O O . ILE A 1 81 ? 3.397 -0.389 3.860 1.00 84.69 81 ILE A O 1
ATOM 665 N N . SER A 1 82 ? 4.506 -2.184 3.052 1.00 86.94 82 SER A N 1
ATOM 666 C CA . SER A 1 82 ? 5.001 -1.562 1.830 1.00 86.94 82 SER A CA 1
ATOM 667 C C . SER A 1 82 ? 4.363 -2.239 0.623 1.00 86.94 82 SER A C 1
ATOM 669 O O . SER A 1 82 ? 4.606 -3.414 0.360 1.00 86.94 82 SER A O 1
ATOM 671 N N . ILE A 1 83 ? 3.538 -1.502 -0.114 1.00 86.00 83 ILE A N 1
ATOM 672 C CA . ILE A 1 83 ? 2.942 -1.960 -1.370 1.00 86.00 83 ILE A CA 1
ATOM 673 C C . ILE A 1 83 ? 3.763 -1.358 -2.502 1.00 86.00 83 ILE A C 1
ATOM 675 O O . ILE A 1 83 ? 3.810 -0.143 -2.639 1.00 86.00 83 ILE A O 1
ATOM 679 N N . LEU A 1 84 ? 4.433 -2.183 -3.291 1.00 86.94 84 LEU A N 1
ATOM 680 C CA . LEU A 1 84 ? 5.285 -1.765 -4.395 1.00 86.94 84 LEU A CA 1
ATOM 681 C C . LEU A 1 84 ? 4.506 -1.885 -5.701 1.00 86.94 84 LEU A C 1
ATOM 683 O O . LEU A 1 84 ? 4.055 -2.976 -6.038 1.00 86.94 84 LEU A O 1
ATOM 687 N N . ALA A 1 85 ? 4.370 -0.796 -6.454 1.00 84.06 85 ALA A N 1
ATOM 688 C CA . ALA A 1 85 ? 3.684 -0.807 -7.744 1.00 84.06 85 ALA A CA 1
ATOM 689 C C . ALA A 1 85 ? 4.516 -0.112 -8.825 1.00 84.06 85 ALA A C 1
ATOM 691 O O . ALA A 1 85 ? 4.988 1.008 -8.631 1.00 84.06 85 ALA A O 1
ATOM 692 N N . GLY A 1 86 ? 4.686 -0.770 -9.977 1.00 77.94 86 GLY A N 1
ATOM 693 C CA . GLY A 1 86 ? 5.409 -0.206 -11.125 1.00 77.94 86 GLY A CA 1
ATOM 694 C C . GLY A 1 86 ? 6.896 0.049 -10.878 1.00 77.94 86 GLY A C 1
ATOM 695 O O . GLY A 1 86 ? 7.471 1.007 -11.397 1.00 77.94 86 GLY A O 1
ATOM 696 N N . VAL A 1 87 ? 7.521 -0.788 -10.056 1.00 79.94 87 VAL A N 1
ATOM 697 C CA . VAL A 1 87 ? 8.977 -0.808 -9.903 1.00 79.94 87 VAL A CA 1
ATOM 698 C C . VAL A 1 87 ? 9.568 -1.598 -11.077 1.00 79.94 87 VAL A C 1
ATOM 700 O O . VAL A 1 87 ? 9.132 -2.730 -11.300 1.00 79.94 87 VAL A O 1
ATOM 703 N N . PRO A 1 88 ? 10.546 -1.053 -11.830 1.00 77.69 88 PRO A N 1
ATOM 704 C CA . PRO A 1 88 ? 11.200 -1.791 -12.907 1.00 77.69 88 PRO A CA 1
ATOM 705 C C . PRO A 1 88 ? 11.797 -3.111 -12.416 1.00 77.69 88 PRO A C 1
ATOM 707 O O . PRO A 1 88 ? 12.391 -3.168 -11.337 1.00 77.69 88 PRO A O 1
ATOM 710 N N . GLN A 1 89 ? 11.701 -4.164 -13.231 1.00 77.00 89 GLN A N 1
ATOM 711 C CA . GLN A 1 89 ? 12.149 -5.503 -12.837 1.00 77.00 89 GLN A CA 1
ATOM 712 C C . GLN A 1 89 ? 13.624 -5.542 -12.423 1.00 77.00 89 GLN A C 1
ATOM 714 O O . GLN A 1 89 ? 13.965 -6.184 -11.434 1.00 77.00 89 GLN A O 1
ATOM 719 N N . SER A 1 90 ? 14.484 -4.820 -13.146 1.00 79.25 90 SER A N 1
ATOM 720 C CA . SER A 1 90 ? 15.920 -4.711 -12.856 1.00 79.25 90 SER A CA 1
ATOM 721 C C . SER A 1 90 ? 16.220 -4.160 -11.461 1.00 79.25 90 SER A C 1
ATOM 723 O O . SER A 1 90 ? 17.311 -4.362 -10.938 1.00 79.25 90 SER A O 1
ATOM 725 N N . ARG A 1 91 ? 15.256 -3.462 -10.855 1.00 82.69 91 ARG A N 1
ATOM 726 C CA . ARG A 1 91 ? 15.390 -2.819 -9.551 1.00 82.69 91 ARG A CA 1
ATOM 727 C C . ARG A 1 91 ? 14.589 -3.508 -8.454 1.00 82.69 91 ARG A C 1
ATOM 729 O O . ARG A 1 91 ? 14.954 -3.396 -7.286 1.00 82.69 91 ARG A O 1
ATOM 736 N N . LEU A 1 92 ? 13.523 -4.220 -8.815 1.00 83.19 92 LEU A N 1
ATOM 737 C CA . LEU A 1 92 ? 12.639 -4.896 -7.870 1.00 83.19 92 LEU A CA 1
ATOM 738 C C . LEU A 1 92 ? 13.403 -5.877 -6.973 1.00 83.19 92 LEU A C 1
ATOM 740 O O . LEU A 1 92 ? 13.200 -5.867 -5.767 1.00 83.19 92 LEU A O 1
ATOM 744 N N . GLU A 1 93 ? 14.320 -6.670 -7.525 1.00 84.00 93 GLU A N 1
ATOM 745 C CA . GLU A 1 93 ? 15.087 -7.650 -6.740 1.00 84.00 93 GLU A CA 1
ATOM 746 C C . GLU A 1 93 ? 15.979 -6.984 -5.686 1.00 84.00 93 GLU A C 1
ATOM 748 O O . GLU A 1 93 ? 15.971 -7.379 -4.521 1.00 84.00 93 GLU A O 1
ATOM 753 N N . ALA A 1 94 ? 16.693 -5.921 -6.066 1.00 86.00 94 ALA A N 1
ATOM 754 C CA . ALA A 1 94 ? 17.532 -5.165 -5.142 1.00 86.00 94 ALA A CA 1
ATOM 755 C C . ALA A 1 94 ? 16.694 -4.461 -4.058 1.00 86.00 94 ALA A C 1
ATOM 757 O O . ALA A 1 94 ? 17.084 -4.421 -2.892 1.00 86.00 94 ALA A O 1
ATOM 758 N N . LEU A 1 95 ? 15.518 -3.949 -4.430 1.00 85.75 95 LEU A N 1
ATOM 759 C CA . LEU A 1 95 ? 14.567 -3.329 -3.511 1.00 85.75 95 LEU A CA 1
ATOM 760 C C . LEU A 1 95 ? 14.013 -4.344 -2.501 1.00 85.75 95 LEU A C 1
ATOM 762 O O . LEU A 1 95 ? 13.948 -4.043 -1.312 1.00 85.75 95 LEU A O 1
ATOM 766 N N . LEU A 1 96 ? 13.641 -5.542 -2.959 1.00 85.12 96 LEU A N 1
ATOM 767 C CA . LEU A 1 96 ? 13.175 -6.625 -2.093 1.00 85.12 96 LEU A CA 1
ATOM 768 C C . LEU A 1 96 ? 14.280 -7.086 -1.140 1.00 85.12 96 LEU A C 1
ATOM 770 O O . LEU A 1 96 ? 14.017 -7.233 0.048 1.00 85.12 96 LEU A O 1
ATOM 774 N N . ALA A 1 97 ? 15.518 -7.229 -1.620 1.00 84.19 97 ALA A N 1
ATOM 775 C CA . ALA A 1 97 ? 16.660 -7.571 -0.773 1.00 84.19 97 ALA A CA 1
ATOM 776 C C . ALA A 1 97 ? 16.930 -6.501 0.2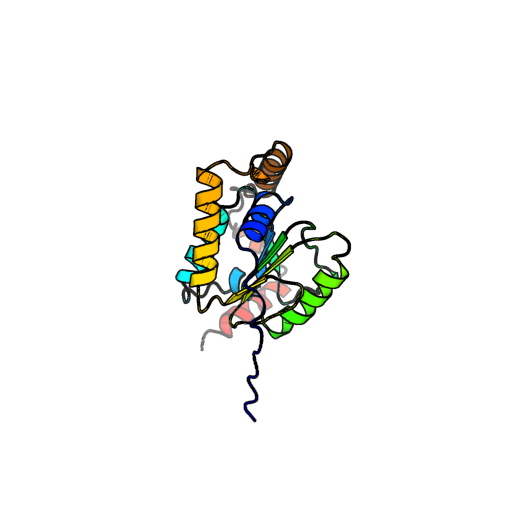99 1.00 84.19 97 ALA A C 1
ATOM 778 O O . ALA A 1 97 ? 17.186 -6.830 1.456 1.00 84.19 97 ALA A O 1
ATOM 779 N N . HIS A 1 98 ? 16.831 -5.220 -0.066 1.00 84.38 98 HIS A N 1
ATOM 780 C CA . HIS A 1 98 ? 16.961 -4.113 0.880 1.00 84.38 98 HIS A CA 1
ATOM 781 C C . HIS A 1 98 ? 15.830 -4.117 1.921 1.00 84.38 98 HIS A C 1
ATOM 783 O O . HIS A 1 98 ? 16.093 -4.029 3.118 1.00 84.38 98 HIS A O 1
ATOM 789 N N . LEU A 1 99 ? 14.578 -4.298 1.487 1.00 81.38 99 LEU A N 1
ATOM 790 C CA . LEU A 1 99 ? 13.429 -4.426 2.385 1.00 81.38 99 LEU A CA 1
ATOM 791 C C . LEU A 1 99 ? 13.573 -5.619 3.334 1.00 81.38 99 LEU A C 1
ATOM 793 O O . LEU A 1 99 ? 13.259 -5.483 4.512 1.00 81.38 99 LEU A O 1
ATOM 797 N N . ASP A 1 100 ? 14.063 -6.760 2.848 1.00 80.06 100 ASP A N 1
ATOM 798 C CA . ASP A 1 100 ? 14.306 -7.957 3.657 1.00 80.06 100 ASP A CA 1
ATOM 799 C C . ASP A 1 100 ? 15.434 -7.752 4.685 1.00 80.06 100 ASP A C 1
ATOM 801 O O . ASP A 1 100 ? 15.332 -8.257 5.804 1.00 80.06 100 ASP A O 1
ATOM 805 N N . ALA A 1 101 ? 16.460 -6.956 4.363 1.00 78.88 101 ALA A N 1
ATOM 806 C CA . ALA A 1 101 ? 17.518 -6.586 5.306 1.00 78.88 101 ALA A CA 1
ATOM 807 C C . ALA A 1 101 ? 17.018 -5.643 6.420 1.00 78.88 101 ALA A C 1
ATOM 809 O O . ALA A 1 101 ? 17.347 -5.831 7.592 1.00 78.88 101 ALA A O 1
ATOM 810 N N . GLU A 1 102 ? 16.167 -4.673 6.082 1.00 71.69 102 GLU A N 1
ATOM 811 C CA . GLU A 1 102 ? 15.549 -3.746 7.047 1.00 71.69 102 GLU A CA 1
ATOM 812 C C . GLU A 1 102 ? 14.465 -4.426 7.916 1.00 71.69 102 GLU A C 1
ATOM 814 O O . GLU A 1 102 ? 14.113 -3.972 9.010 1.00 71.69 102 GLU A O 1
ATOM 819 N N . ARG A 1 103 ? 13.942 -5.569 7.458 1.00 66.88 103 ARG A N 1
ATOM 820 C CA . ARG A 1 103 ? 12.727 -6.244 7.946 1.00 66.88 103 ARG A CA 1
ATOM 821 C C . ARG A 1 103 ? 12.805 -6.955 9.289 1.00 66.88 103 ARG A C 1
ATOM 823 O O . ARG A 1 103 ? 11.825 -7.601 9.667 1.00 66.88 103 ARG A O 1
ATOM 830 N N . SER A 1 104 ? 13.862 -6.757 10.074 1.00 56.25 104 SER A N 1
ATOM 831 C CA . SER A 1 104 ? 13.916 -7.194 11.484 1.00 56.25 104 SER A CA 1
ATOM 832 C C . SER A 1 104 ? 12.684 -6.772 12.324 1.00 56.25 104 SER A C 1
ATOM 834 O O . SER A 1 104 ? 12.477 -7.288 13.419 1.00 56.25 104 SER A O 1
ATOM 836 N N . ARG A 1 105 ? 11.825 -5.880 11.800 1.00 56.38 105 ARG A N 1
ATOM 837 C CA . ARG A 1 105 ? 10.591 -5.360 12.411 1.00 56.38 105 ARG A CA 1
ATOM 838 C C . ARG A 1 105 ? 9.255 -5.919 11.874 1.00 56.38 105 ARG A C 1
ATOM 840 O O . ARG A 1 105 ? 8.206 -5.409 12.254 1.00 56.38 105 ARG A O 1
ATOM 847 N N . GLY A 1 106 ? 9.240 -6.974 11.051 1.00 59.56 106 GLY A N 1
ATOM 848 C CA . GLY A 1 106 ? 8.007 -7.740 10.772 1.00 59.56 106 GLY A CA 1
ATOM 849 C C . GLY A 1 106 ? 6.967 -7.058 9.867 1.00 59.56 106 GLY A C 1
ATOM 850 O O . GLY A 1 106 ? 5.761 -7.253 10.067 1.00 59.56 106 GLY A O 1
ATOM 851 N N . GLY A 1 107 ? 7.420 -6.258 8.897 1.00 73.12 107 GLY A N 1
ATOM 852 C CA . GLY A 1 107 ? 6.563 -5.600 7.908 1.00 73.12 107 GLY A CA 1
ATOM 853 C C . GLY A 1 107 ? 6.165 -6.501 6.730 1.00 73.12 107 GLY A C 1
ATOM 854 O O . GLY A 1 107 ? 6.922 -7.387 6.320 1.00 73.12 107 GLY A O 1
ATOM 855 N N . LEU A 1 108 ? 4.981 -6.278 6.161 1.00 82.56 108 LEU A N 1
ATOM 856 C CA . LEU A 1 108 ? 4.481 -6.999 4.983 1.00 82.56 108 LEU A CA 1
ATOM 857 C C . LEU A 1 108 ? 4.843 -6.235 3.703 1.00 82.56 108 LEU A C 1
ATOM 859 O O . LEU A 1 108 ? 4.668 -5.021 3.625 1.00 82.56 108 LEU A O 1
ATOM 863 N N . VAL A 1 109 ? 5.319 -6.954 2.689 1.00 85.69 109 VAL A N 1
ATOM 864 C CA . VAL A 1 109 ? 5.580 -6.406 1.358 1.00 85.69 109 VAL A CA 1
ATOM 865 C C . VAL A 1 109 ? 4.585 -7.026 0.397 1.00 85.69 109 VAL A C 1
ATOM 867 O O . VAL A 1 109 ? 4.504 -8.251 0.287 1.00 85.69 109 VAL A O 1
ATOM 870 N N . VAL A 1 110 ? 3.835 -6.168 -0.280 1.00 86.19 110 VAL A N 1
ATOM 871 C CA . VAL A 1 110 ? 2.939 -6.545 -1.370 1.00 86.19 110 VAL A CA 1
ATOM 872 C C . VAL A 1 110 ? 3.537 -5.996 -2.652 1.00 86.19 110 VAL A C 1
ATOM 874 O O . VAL A 1 110 ? 3.902 -4.827 -2.707 1.00 86.19 110 VAL A O 1
ATOM 877 N N . VAL A 1 111 ? 3.650 -6.818 -3.683 1.00 86.06 111 VAL A N 1
ATOM 878 C CA . VAL A 1 111 ? 4.178 -6.426 -4.986 1.00 86.06 111 VAL A CA 1
ATOM 879 C C . VAL A 1 111 ? 3.055 -6.498 -6.008 1.00 86.06 111 VAL A C 1
ATOM 881 O O . VAL A 1 111 ? 2.356 -7.502 -6.108 1.00 86.06 111 VAL A O 1
ATOM 884 N N . LEU A 1 112 ? 2.885 -5.414 -6.758 1.00 84.75 112 LEU A N 1
ATOM 885 C CA . LEU A 1 112 ? 2.001 -5.312 -7.910 1.00 84.75 112 LEU A CA 1
ATOM 886 C C . LEU A 1 112 ? 2.897 -5.209 -9.150 1.00 84.75 112 LEU A C 1
ATOM 888 O O . LEU A 1 112 ? 3.421 -4.132 -9.461 1.00 84.75 112 LEU A O 1
ATOM 892 N N . ALA A 1 113 ? 3.130 -6.340 -9.812 1.00 78.75 113 ALA A N 1
ATOM 893 C CA . ALA A 1 113 ? 4.072 -6.456 -10.923 1.00 78.75 113 ALA A CA 1
ATOM 894 C C . ALA A 1 113 ? 3.483 -7.259 -12.085 1.00 78.75 113 ALA A C 1
ATOM 896 O O . ALA A 1 113 ? 2.533 -8.017 -11.920 1.00 78.75 113 ALA A O 1
ATOM 897 N N . ASP A 1 114 ? 4.055 -7.080 -13.275 1.00 76.31 114 ASP A N 1
ATOM 898 C CA . ASP A 1 114 ? 3.736 -7.911 -14.432 1.00 76.31 114 ASP A CA 1
ATOM 899 C C . ASP A 1 114 ? 4.385 -9.293 -14.256 1.00 76.31 114 ASP A C 1
ATOM 901 O O . ASP A 1 114 ? 5.614 -9.414 -14.218 1.00 76.31 114 ASP A O 1
ATOM 905 N N . GLY A 1 115 ? 3.568 -10.343 -14.165 1.00 69.19 115 GLY A N 1
ATOM 906 C CA . GLY A 1 115 ? 4.046 -11.714 -13.980 1.00 69.19 115 GLY A CA 1
ATOM 907 C C . GLY A 1 115 ? 3.795 -12.308 -12.603 1.00 69.19 115 GLY A C 1
ATOM 908 O O . GLY A 1 115 ? 4.009 -11.663 -11.576 1.00 69.19 115 GLY A O 1
ATOM 909 N N . ASP A 1 116 ? 3.435 -13.593 -12.587 1.00 65.69 116 ASP A N 1
ATOM 910 C CA . ASP A 1 116 ? 3.479 -14.390 -11.368 1.00 65.69 116 ASP A CA 1
ATOM 911 C C . ASP A 1 116 ? 4.941 -14.641 -10.982 1.00 65.69 116 ASP A C 1
ATOM 913 O O . ASP A 1 116 ? 5.711 -15.305 -11.681 1.00 65.69 116 ASP A O 1
ATOM 917 N N . ARG A 1 117 ? 5.337 -14.035 -9.870 1.00 66.19 117 ARG A N 1
ATOM 918 C CA . ARG A 1 117 ? 6.652 -14.189 -9.252 1.00 66.19 117 ARG A CA 1
ATOM 919 C C . ARG A 1 117 ? 6.443 -14.559 -7.803 1.00 66.19 117 ARG A C 1
ATOM 921 O O . ARG A 1 117 ? 5.957 -13.750 -7.017 1.00 66.19 117 ARG A O 1
ATOM 928 N N . SER A 1 118 ? 6.853 -15.766 -7.454 1.00 59.47 118 SER A N 1
ATOM 929 C CA . SER A 1 118 ? 6.916 -16.216 -6.075 1.00 59.47 118 SER A CA 1
ATOM 930 C C . SER A 1 118 ? 8.236 -15.750 -5.459 1.00 59.47 118 SER A C 1
ATOM 932 O O . SER A 1 118 ? 9.264 -16.407 -5.618 1.00 59.47 118 SER A O 1
ATOM 934 N N . HIS A 1 119 ? 8.221 -14.624 -4.753 1.00 66.38 119 HIS A N 1
ATOM 935 C CA . HIS A 1 119 ? 9.261 -14.315 -3.772 1.00 66.38 119 HIS A CA 1
ATOM 936 C C . HIS A 1 119 ? 8.741 -14.749 -2.404 1.00 66.38 119 HIS A C 1
ATOM 938 O O . HIS A 1 119 ? 7.665 -14.334 -1.988 1.00 66.38 119 HIS A O 1
ATOM 944 N N . SER A 1 120 ? 9.486 -15.603 -1.701 1.00 62.34 120 SER A N 1
ATOM 945 C CA . SER A 1 120 ? 9.020 -16.246 -0.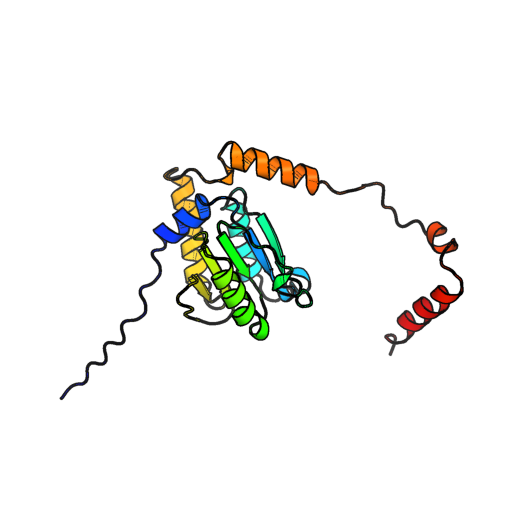462 1.00 62.34 120 SER A CA 1
ATOM 946 C C . SER A 1 120 ? 8.674 -15.273 0.671 1.00 62.34 120 SER A C 1
ATOM 948 O O . SER A 1 120 ? 8.010 -15.666 1.626 1.00 62.34 120 SER A O 1
ATOM 950 N N . SER A 1 121 ? 9.143 -14.027 0.594 1.00 70.94 121 SER A N 1
ATOM 951 C CA . SER A 1 121 ? 8.967 -12.994 1.616 1.00 70.94 121 SER A CA 1
ATOM 952 C C . SER A 1 121 ? 7.904 -11.940 1.262 1.00 70.94 121 SER A C 1
ATOM 954 O O . SER A 1 121 ? 7.641 -11.056 2.087 1.00 70.94 121 SER A O 1
ATOM 956 N N . CYS A 1 122 ? 7.273 -11.991 0.082 1.00 80.12 122 CYS A N 1
ATOM 957 C CA . CYS A 1 122 ? 6.285 -10.992 -0.336 1.00 80.12 122 CYS A CA 1
ATOM 958 C C . CYS A 1 122 ? 5.061 -11.593 -1.029 1.00 80.12 122 CYS A C 1
ATOM 960 O O . CYS A 1 122 ? 5.142 -12.612 -1.711 1.00 80.12 122 CYS A O 1
ATOM 962 N N . GLU A 1 123 ? 3.936 -10.895 -0.907 1.00 85.69 123 GLU A N 1
ATOM 963 C CA . GLU A 1 123 ? 2.708 -11.242 -1.614 1.00 85.69 123 GLU A CA 1
ATOM 964 C C . GLU A 1 123 ? 2.694 -10.591 -2.989 1.00 85.69 123 GLU A C 1
ATOM 966 O O . GLU A 1 123 ? 2.734 -9.367 -3.084 1.00 85.69 123 GLU A O 1
ATOM 971 N N . ASN A 1 124 ? 2.633 -11.389 -4.054 1.00 86.12 124 ASN A N 1
ATOM 972 C CA . ASN A 1 124 ? 2.620 -10.873 -5.419 1.00 86.12 124 ASN A CA 1
ATOM 973 C C . ASN A 1 124 ? 1.229 -10.980 -6.061 1.00 86.12 124 ASN A C 1
ATOM 975 O O . ASN A 1 124 ? 0.577 -12.030 -6.010 1.00 86.12 124 ASN A O 1
ATOM 979 N N . PHE A 1 125 ? 0.814 -9.890 -6.701 1.00 84.50 125 PHE A N 1
ATOM 980 C CA . PHE A 1 125 ? -0.350 -9.813 -7.570 1.00 84.50 125 PHE A CA 1
ATOM 981 C C . PHE A 1 125 ? 0.109 -9.495 -8.993 1.00 84.50 125 PHE A C 1
ATOM 983 O O . PHE A 1 125 ? 0.624 -8.404 -9.253 1.00 84.50 125 PHE A O 1
ATOM 990 N N . ASP A 1 126 ? -0.117 -10.444 -9.908 1.00 81.44 126 ASP A N 1
ATOM 991 C CA . ASP A 1 126 ? 0.107 -10.221 -11.336 1.00 81.44 126 ASP A CA 1
ATOM 992 C C . ASP A 1 126 ? -0.927 -9.216 -11.843 1.00 81.44 126 ASP A C 1
ATOM 994 O O . ASP A 1 126 ? -2.112 -9.520 -11.945 1.00 81.44 126 ASP A O 1
ATOM 998 N N . VAL A 1 127 ? -0.493 -8.004 -12.171 1.00 73.38 127 VAL A N 1
ATOM 999 C CA . VAL A 1 127 ? -1.403 -6.949 -12.642 1.00 73.38 127 VAL A CA 1
ATOM 1000 C C . VAL A 1 127 ? -1.987 -7.234 -14.031 1.00 73.38 127 VAL A C 1
ATOM 1002 O O . VAL A 1 127 ? -2.925 -6.554 -14.441 1.00 73.38 127 VAL A O 1
ATOM 1005 N N . ARG A 1 128 ? -1.471 -8.240 -14.752 1.00 76.94 128 ARG A N 1
ATOM 1006 C CA . ARG A 1 128 ? -2.045 -8.725 -16.021 1.00 76.94 128 ARG A CA 1
ATOM 1007 C C . ARG A 1 128 ? -3.262 -9.622 -15.802 1.00 76.94 128 ARG A C 1
ATOM 1009 O O . ARG A 1 128 ? -4.080 -9.752 -16.707 1.00 76.94 128 ARG A O 1
ATOM 1016 N N . ASP A 1 129 ? -3.383 -10.213 -14.614 1.00 83.44 129 ASP A N 1
ATOM 1017 C CA . ASP A 1 129 ? -4.577 -10.916 -14.152 1.00 83.44 129 ASP A CA 1
ATOM 1018 C C . ASP A 1 129 ? -5.110 -10.230 -12.882 1.00 83.44 129 ASP A C 1
ATOM 1020 O O . ASP A 1 129 ? -4.800 -10.628 -11.751 1.00 83.44 129 ASP A O 1
ATOM 1024 N N . PRO A 1 130 ? -5.932 -9.177 -13.044 1.00 82.81 130 PRO A N 1
ATOM 1025 C CA . PRO A 1 130 ? -6.401 -8.387 -11.917 1.00 82.81 130 PRO A CA 1
ATOM 1026 C C . PRO A 1 130 ? -7.327 -9.175 -10.987 1.00 82.81 130 PRO A C 1
ATOM 1028 O O . PRO A 1 130 ? -7.567 -8.709 -9.878 1.00 82.81 130 PRO A O 1
ATOM 1031 N N . SER A 1 131 ? -7.813 -10.359 -11.379 1.00 88.06 131 SER A N 1
ATOM 1032 C CA . SER A 1 131 ? -8.839 -11.123 -10.659 1.00 88.06 131 SER A CA 1
ATOM 1033 C C . SER A 1 131 ? -8.483 -11.353 -9.188 1.00 88.06 131 SER A C 1
ATOM 1035 O O . SER A 1 131 ? -9.323 -11.204 -8.301 1.00 88.06 131 SER A O 1
ATOM 1037 N N . ARG A 1 132 ? -7.213 -11.669 -8.897 1.00 87.12 132 ARG A N 1
ATOM 1038 C CA . ARG A 1 132 ? -6.742 -11.860 -7.514 1.00 87.12 132 ARG A CA 1
ATOM 1039 C C . ARG A 1 132 ? -6.732 -10.558 -6.720 1.00 87.12 132 ARG A C 1
ATOM 1041 O O . ARG A 1 132 ? -7.057 -10.563 -5.534 1.00 87.12 132 ARG A O 1
ATOM 1048 N N . PHE A 1 133 ? -6.346 -9.455 -7.355 1.00 88.38 133 PHE A N 1
ATOM 1049 C CA . PHE A 1 133 ? -6.315 -8.151 -6.703 1.00 88.38 133 PHE A CA 1
ATOM 1050 C C . PHE A 1 133 ? -7.731 -7.589 -6.520 1.00 88.38 133 PHE A C 1
ATOM 1052 O O . PHE A 1 133 ? -8.043 -7.043 -5.469 1.00 88.38 133 PHE A O 1
ATOM 1059 N N . GLU A 1 134 ? -8.628 -7.805 -7.479 1.00 91.06 134 GLU A N 1
ATOM 1060 C CA . GLU A 1 134 ? -10.054 -7.489 -7.362 1.00 91.06 134 GLU A CA 1
ATOM 1061 C C . GLU A 1 134 ? -10.706 -8.265 -6.217 1.00 91.06 134 GLU A C 1
ATOM 1063 O O . GLU A 1 134 ? -11.350 -7.654 -5.365 1.00 91.06 134 GLU A O 1
ATOM 1068 N N . ALA A 1 135 ? -10.445 -9.572 -6.111 1.00 91.56 135 ALA A N 1
ATOM 1069 C CA . ALA A 1 135 ? -10.924 -10.387 -4.997 1.00 91.56 135 ALA A CA 1
ATOM 1070 C C . ALA A 1 135 ? -10.417 -9.880 -3.634 1.00 91.56 135 ALA A C 1
ATOM 1072 O O . ALA A 1 135 ? -11.168 -9.881 -2.655 1.00 91.56 135 ALA A O 1
ATOM 1073 N N . LEU A 1 136 ? -9.166 -9.405 -3.565 1.00 92.44 136 LEU A N 1
ATOM 1074 C CA . LEU A 1 136 ? -8.635 -8.753 -2.368 1.00 92.44 136 LEU A CA 1
ATOM 1075 C C . LEU A 1 136 ? -9.429 -7.481 -2.036 1.00 92.44 136 LEU A C 1
ATOM 1077 O O . LEU A 1 136 ? -9.869 -7.323 -0.899 1.00 92.44 136 LEU A O 1
ATOM 1081 N N . LEU A 1 137 ? -9.634 -6.588 -3.008 1.00 93.50 137 LEU A N 1
ATOM 1082 C CA . LEU A 1 137 ? -10.362 -5.329 -2.807 1.00 93.50 137 LEU A CA 1
ATOM 1083 C C . LEU A 1 137 ? -11.813 -5.569 -2.373 1.00 93.50 137 LEU A C 1
ATOM 1085 O O . LEU A 1 137 ? -12.294 -4.921 -1.445 1.00 93.50 137 LEU A O 1
ATOM 1089 N N . ASP A 1 138 ? -12.495 -6.531 -2.989 1.00 94.06 138 ASP A N 1
ATOM 1090 C CA . ASP A 1 138 ? -13.864 -6.897 -2.624 1.00 94.06 138 ASP A CA 1
ATOM 1091 C C . ASP A 1 138 ? -13.926 -7.488 -1.210 1.00 94.06 138 ASP A C 1
ATOM 1093 O O . ASP A 1 138 ? -14.866 -7.227 -0.448 1.00 94.06 138 ASP A O 1
ATOM 1097 N N . ARG A 1 139 ? -12.893 -8.238 -0.805 1.00 94.00 139 ARG A N 1
ATOM 1098 C CA . ARG A 1 139 ? -12.792 -8.746 0.563 1.00 94.00 139 ARG A CA 1
ATOM 1099 C C . ARG A 1 139 ? -12.539 -7.633 1.577 1.00 94.00 139 ARG A C 1
ATOM 1101 O O . ARG A 1 139 ? -13.177 -7.659 2.631 1.00 94.00 139 ARG A O 1
ATOM 1108 N N . ILE A 1 140 ? -11.679 -6.659 1.263 1.00 93.88 140 ILE A N 1
ATOM 1109 C CA . ILE A 1 140 ? -11.476 -5.456 2.088 1.00 93.88 140 ILE A CA 1
ATOM 1110 C C . ILE A 1 140 ? -12.817 -4.744 2.289 1.00 93.88 140 ILE A C 1
ATOM 1112 O O . ILE A 1 140 ? -13.228 -4.508 3.424 1.00 93.88 140 ILE A O 1
ATOM 1116 N N . GLU A 1 141 ? -13.537 -4.467 1.202 1.00 94.50 141 GLU A N 1
ATOM 1117 C CA . GLU A 1 141 ? -14.828 -3.779 1.249 1.00 94.50 141 GLU A CA 1
ATOM 1118 C C . GLU A 1 141 ? -15.850 -4.528 2.120 1.00 94.50 141 GLU A C 1
ATOM 1120 O O . GLU A 1 141 ? -16.553 -3.922 2.933 1.00 94.50 141 GLU A O 1
ATOM 1125 N N . LYS A 1 142 ? -15.907 -5.859 2.003 1.00 92.81 142 LYS A N 1
ATOM 1126 C CA . LYS A 1 142 ? -16.780 -6.699 2.830 1.00 92.81 142 LYS A CA 1
ATOM 1127 C C . LYS A 1 142 ? -16.420 -6.625 4.317 1.00 92.81 142 LYS A C 1
ATOM 1129 O O . LYS A 1 142 ? -17.310 -6.422 5.139 1.00 92.81 142 LYS A O 1
ATOM 1134 N N . VAL A 1 143 ? -15.136 -6.741 4.663 1.00 92.50 143 VAL A N 1
ATOM 1135 C CA . VAL A 1 143 ? -14.649 -6.660 6.054 1.00 92.50 143 VAL A CA 1
ATOM 1136 C C . VAL A 1 143 ? -14.983 -5.304 6.686 1.00 92.50 143 VAL A C 1
ATOM 1138 O O . VAL A 1 143 ? -15.430 -5.250 7.833 1.00 92.50 143 VAL A O 1
ATOM 1141 N N . LEU A 1 144 ? -14.845 -4.218 5.922 1.00 91.69 144 LEU A N 1
ATOM 1142 C CA . LEU A 1 144 ? -15.204 -2.869 6.365 1.00 91.69 144 LEU A CA 1
ATOM 1143 C C . LEU A 1 144 ? -16.713 -2.711 6.590 1.00 91.69 144 LEU A C 1
ATOM 1145 O O . LEU A 1 144 ? -17.126 -2.152 7.607 1.00 91.69 144 LEU A O 1
ATOM 1149 N N . LYS A 1 145 ? -17.551 -3.242 5.687 1.00 92.12 145 LYS A N 1
ATOM 1150 C CA . LYS A 1 145 ? -19.020 -3.229 5.834 1.00 92.12 145 LYS A CA 1
ATOM 1151 C C . LYS A 1 145 ? -19.490 -4.026 7.049 1.00 92.12 145 LYS A C 1
ATOM 1153 O O . LYS A 1 145 ? -20.389 -3.583 7.758 1.00 92.12 145 LYS A O 1
ATOM 1158 N N . GLU A 1 146 ? -18.864 -5.172 7.307 1.00 92.00 146 GLU A N 1
ATOM 1159 C CA . GLU A 1 146 ? -19.131 -6.014 8.479 1.00 92.00 146 GLU A CA 1
ATOM 1160 C C . GLU A 1 146 ? -18.651 -5.374 9.791 1.00 92.00 146 GLU A C 1
ATOM 1162 O O . GLU A 1 146 ? -19.045 -5.825 10.865 1.00 92.00 146 GLU A O 1
ATOM 1167 N N . ARG A 1 147 ? -17.806 -4.331 9.719 1.00 86.31 147 ARG A N 1
ATOM 1168 C CA . ARG A 1 147 ? -17.138 -3.698 10.869 1.00 86.31 147 ARG A CA 1
ATOM 1169 C C . ARG A 1 147 ? -16.408 -4.712 11.757 1.00 86.31 147 ARG A C 1
ATOM 1171 O O . ARG A 1 147 ? -16.337 -4.550 12.973 1.00 86.31 147 ARG A O 1
ATOM 1178 N N . SER A 1 148 ? -15.865 -5.767 11.150 1.00 84.69 148 SER A N 1
ATOM 1179 C CA . SER A 1 148 ? -15.183 -6.850 11.870 1.00 84.69 148 SER A CA 1
ATOM 1180 C C . SER A 1 148 ? -13.758 -6.487 12.296 1.00 84.69 148 SER A C 1
ATOM 1182 O O . SER A 1 148 ? -13.148 -7.194 13.100 1.00 84.69 148 SER A O 1
ATOM 1184 N N . VAL A 1 149 ? -13.227 -5.384 11.765 1.00 90.06 149 VAL A N 1
ATOM 1185 C CA . VAL A 1 149 ? -11.898 -4.845 12.048 1.00 90.06 149 VAL A CA 1
ATOM 1186 C C . VAL A 1 149 ? -11.986 -3.320 12.079 1.00 90.06 149 VAL A C 1
ATOM 1188 O O . VAL A 1 149 ? -12.692 -2.732 11.262 1.00 90.06 149 VAL A O 1
ATOM 1191 N N . THR A 1 150 ? -11.247 -2.685 12.990 1.00 92.12 150 THR A N 1
ATOM 1192 C CA . THR A 1 150 ? -11.028 -1.232 12.981 1.00 92.12 150 THR A CA 1
ATOM 1193 C C . THR A 1 150 ? -9.781 -0.927 12.152 1.00 92.12 150 THR A C 1
ATOM 1195 O O . THR A 1 150 ? -8.691 -1.339 12.562 1.00 92.12 150 THR A O 1
ATOM 1198 N N . PRO A 1 151 ? -9.900 -0.236 11.005 1.00 93.19 151 PRO A N 1
ATOM 1199 C CA . PRO A 1 151 ? -8.741 0.181 10.232 1.00 93.19 151 PRO A CA 1
ATOM 1200 C C . PRO A 1 151 ? -7.838 1.112 11.039 1.00 93.19 151 PRO A C 1
ATOM 1202 O O . PRO A 1 151 ? -8.323 1.929 11.822 1.00 93.19 151 PRO A O 1
ATOM 1205 N N . TRP A 1 152 ? -6.529 1.043 10.813 1.00 92.44 152 TRP A N 1
ATOM 1206 C CA . TRP A 1 152 ? -5.553 1.891 11.484 1.00 92.44 152 TRP A CA 1
ATOM 1207 C C . TRP A 1 152 ? -5.860 3.375 11.265 1.00 92.44 152 TRP A C 1
ATOM 1209 O O . TRP A 1 152 ? -5.879 4.141 12.221 1.00 92.44 152 TRP A O 1
ATOM 1219 N N . GLY A 1 153 ? -6.210 3.776 10.038 1.00 90.19 153 GLY A N 1
ATOM 1220 C CA . GLY A 1 153 ? -6.591 5.160 9.741 1.00 90.19 153 GLY A CA 1
ATOM 1221 C C . GLY A 1 153 ? -7.826 5.667 10.497 1.00 90.19 153 GLY A C 1
ATOM 1222 O O . GLY A 1 153 ? -8.019 6.877 10.583 1.00 90.19 153 GLY A O 1
ATOM 1223 N N . ASP A 1 154 ? -8.631 4.774 11.083 1.00 92.75 154 ASP A N 1
ATOM 1224 C CA . ASP A 1 154 ? -9.786 5.134 11.908 1.00 92.75 154 ASP A CA 1
ATOM 1225 C C . ASP A 1 154 ? -9.471 5.213 13.410 1.00 92.75 154 ASP A C 1
ATOM 1227 O O . ASP A 1 154 ? -10.295 5.744 14.173 1.00 92.75 154 ASP A O 1
ATOM 1231 N N . THR A 1 155 ? -8.298 4.741 13.853 1.00 93.50 155 THR A N 1
ATOM 1232 C CA . THR A 1 155 ? -7.850 4.887 15.247 1.00 93.50 155 THR A CA 1
ATOM 1233 C C . THR A 1 155 ? -7.497 6.347 15.560 1.00 93.50 155 THR A C 1
ATOM 1235 O O . THR A 1 155 ? -7.300 7.154 14.644 1.00 93.50 155 THR A O 1
ATOM 1238 N N . PRO A 1 156 ? -7.424 6.742 16.847 1.00 94.25 156 PRO A N 1
ATOM 1239 C CA . PRO A 1 156 ? -6.974 8.081 17.226 1.00 94.25 156 PRO A CA 1
ATOM 1240 C C . PRO A 1 156 ? -5.591 8.433 16.656 1.00 94.25 156 PRO A C 1
ATOM 1242 O O . PRO A 1 156 ? -5.392 9.542 16.161 1.00 94.25 156 PRO A O 1
ATOM 1245 N N . GLU A 1 157 ? -4.659 7.478 16.670 1.00 91.88 157 GLU A N 1
ATOM 1246 C CA . GLU A 1 157 ? -3.293 7.639 16.167 1.00 91.88 157 GLU A CA 1
ATOM 1247 C C . GLU A 1 157 ? -3.279 7.793 14.643 1.00 91.88 157 GLU A C 1
ATOM 1249 O O . GLU A 1 157 ? -2.643 8.712 14.123 1.00 91.88 157 GLU A O 1
ATOM 1254 N N . GLY A 1 158 ? -4.026 6.946 13.925 1.00 90.75 158 GLY A N 1
ATOM 1255 C CA . GLY A 1 158 ? -4.142 7.038 12.472 1.00 90.75 158 GLY A CA 1
ATOM 1256 C C . GLY A 1 158 ? -4.774 8.349 12.020 1.00 90.75 158 GLY A C 1
ATOM 1257 O O . GLY A 1 158 ? -4.245 9.015 11.131 1.00 90.75 158 GLY A O 1
ATOM 1258 N N . LYS A 1 159 ? -5.843 8.796 12.688 1.00 93.19 159 LYS A N 1
ATOM 1259 C CA . LYS A 1 159 ? -6.479 10.095 12.415 1.00 93.19 159 LYS A CA 1
ATOM 1260 C C . LYS A 1 159 ? -5.524 11.266 12.633 1.00 93.19 159 LYS A C 1
ATOM 1262 O O . LYS A 1 159 ? -5.453 12.150 11.779 1.00 93.19 159 LYS A O 1
ATOM 1267 N N . ALA A 1 160 ? -4.770 11.259 13.733 1.00 91.94 160 ALA A N 1
ATOM 1268 C CA . ALA A 1 160 ? -3.778 12.293 14.017 1.00 91.94 160 ALA A CA 1
ATOM 1269 C C . ALA A 1 160 ? -2.663 12.325 12.956 1.00 91.94 160 ALA A C 1
ATOM 1271 O O . ALA A 1 160 ? -2.260 13.402 12.510 1.00 91.94 160 ALA A O 1
ATOM 1272 N N . HIS A 1 161 ? -2.198 11.156 12.503 1.00 88.75 161 HIS A N 1
ATOM 1273 C CA . HIS A 1 161 ? -1.212 11.047 11.426 1.00 88.75 161 HIS A CA 1
ATOM 1274 C C . HIS A 1 161 ? -1.748 11.563 10.085 1.00 88.75 161 HIS A C 1
ATOM 1276 O O . HIS A 1 161 ? -1.086 12.366 9.427 1.00 88.75 161 HIS A O 1
ATOM 1282 N N . ILE A 1 162 ? -2.967 11.173 9.701 1.00 88.56 162 ILE A N 1
ATOM 1283 C CA . ILE A 1 162 ? -3.627 11.651 8.475 1.00 88.56 162 ILE A CA 1
ATOM 1284 C C . ILE A 1 162 ? -3.787 13.176 8.512 1.00 88.56 162 ILE A C 1
ATOM 1286 O O . ILE A 1 162 ? -3.510 13.858 7.523 1.00 88.56 162 ILE A O 1
ATOM 1290 N N . GLU A 1 163 ? -4.190 13.739 9.654 1.00 88.38 163 GLU A N 1
ATOM 1291 C CA . GLU A 1 163 ? -4.292 15.188 9.829 1.00 88.38 163 GLU A CA 1
ATOM 1292 C C . GLU A 1 163 ? -2.921 15.871 9.714 1.00 88.38 163 GLU A C 1
ATOM 1294 O O . GLU A 1 163 ? -2.796 16.906 9.053 1.00 88.38 163 GLU A O 1
ATOM 1299 N N . HIS A 1 164 ? -1.876 15.284 10.305 1.00 86.31 164 HIS A N 1
ATOM 1300 C CA . HIS A 1 164 ? -0.508 15.784 10.191 1.00 86.31 164 HIS A CA 1
ATOM 1301 C C . HIS A 1 164 ? -0.029 15.807 8.733 1.00 86.31 164 HIS A C 1
ATOM 1303 O O . HIS A 1 164 ? 0.481 16.829 8.265 1.00 86.31 164 HIS A O 1
ATOM 1309 N N . ILE A 1 165 ? -0.251 14.724 7.984 1.00 80.62 165 ILE A N 1
ATOM 1310 C CA . ILE A 1 165 ? 0.071 14.659 6.555 1.00 80.62 165 ILE A CA 1
ATOM 1311 C C . ILE A 1 165 ? -0.723 15.694 5.770 1.00 80.62 165 ILE A C 1
ATOM 1313 O O . ILE A 1 165 ? -0.143 16.394 4.943 1.00 80.62 165 ILE A O 1
ATOM 1317 N N . ARG A 1 166 ? -2.022 15.852 6.044 1.00 83.00 166 ARG A N 1
ATOM 1318 C CA . ARG A 1 166 ? -2.856 16.861 5.378 1.00 83.00 166 ARG A CA 1
ATOM 1319 C C . ARG A 1 166 ? -2.336 18.276 5.618 1.00 83.00 166 ARG A C 1
ATOM 1321 O O . ARG A 1 166 ? -2.343 19.082 4.693 1.00 83.00 166 ARG A O 1
ATOM 1328 N N . LYS A 1 167 ? -1.858 18.584 6.826 1.00 82.44 167 LYS A N 1
ATOM 1329 C CA . LYS A 1 167 ? -1.237 19.880 7.147 1.00 82.44 167 LYS A CA 1
ATOM 1330 C C . LYS A 1 167 ? 0.095 20.070 6.420 1.00 82.44 167 LYS A C 1
ATOM 1332 O O . LYS A 1 167 ? 0.333 21.141 5.878 1.00 82.44 167 LYS A O 1
ATOM 1337 N N . LYS A 1 168 ? 0.938 19.035 6.363 1.00 75.00 168 LYS A N 1
ATOM 1338 C CA . LYS A 1 168 ? 2.250 19.085 5.697 1.00 75.00 168 LYS A CA 1
ATOM 1339 C C . LYS A 1 168 ? 2.147 19.170 4.169 1.00 75.00 168 LYS A C 1
ATOM 1341 O O . LYS A 1 168 ? 2.920 19.888 3.549 1.00 75.00 168 LYS A O 1
ATOM 1346 N N . ASN A 1 169 ? 1.188 18.451 3.589 1.00 63.62 169 ASN A N 1
ATOM 1347 C CA . ASN A 1 169 ? 0.916 18.397 2.151 1.00 63.62 169 ASN A CA 1
ATOM 1348 C C . ASN A 1 169 ? -0.180 19.383 1.721 1.00 63.62 169 ASN A C 1
ATOM 1350 O O . ASN A 1 169 ? -0.646 19.322 0.583 1.00 63.62 169 ASN A O 1
ATOM 1354 N N . SER A 1 170 ? -0.619 20.278 2.615 1.00 51.44 170 SER A N 1
ATOM 1355 C CA . SER A 1 170 ? -1.424 21.424 2.199 1.00 51.44 170 SER A CA 1
ATOM 1356 C C . SER A 1 170 ? -0.609 22.184 1.154 1.00 51.44 170 SER A C 1
ATOM 1358 O O . SER A 1 170 ? 0.590 22.371 1.377 1.00 51.44 170 SER A O 1
ATOM 1360 N N . PRO A 1 171 ? -1.200 22.563 0.007 1.00 50.44 171 PRO A N 1
ATOM 1361 C CA . PRO A 1 171 ? -0.449 23.182 -1.071 1.00 50.44 171 PRO A CA 1
ATOM 1362 C C . PRO A 1 171 ? 0.301 24.387 -0.513 1.00 50.44 171 PRO A C 1
ATOM 1364 O O . PRO A 1 171 ? -0.300 25.353 -0.037 1.00 50.44 171 PRO A O 1
ATOM 1367 N N . ALA A 1 172 ? 1.629 24.302 -0.524 1.00 48.34 172 ALA A N 1
ATOM 1368 C CA . ALA A 1 172 ? 2.455 25.458 -0.284 1.00 48.34 172 ALA A CA 1
ATOM 1369 C C . ALA A 1 172 ? 2.197 26.420 -1.448 1.00 48.34 172 ALA A C 1
ATOM 1371 O O . ALA A 1 172 ? 2.594 26.159 -2.579 1.00 48.34 172 ALA A O 1
ATOM 1372 N N . ARG A 1 173 ? 1.527 27.522 -1.101 1.00 43.94 173 ARG A N 1
ATOM 1373 C CA . ARG A 1 173 ? 1.430 28.789 -1.826 1.00 43.94 173 ARG A CA 1
ATOM 1374 C C . ARG A 1 173 ? 0.538 28.829 -3.072 1.00 43.94 173 ARG A C 1
ATOM 1376 O O . ARG A 1 173 ? 0.983 28.627 -4.195 1.00 43.94 173 ARG A O 1
ATOM 1383 N N . SER A 1 174 ? -0.707 29.278 -2.876 1.00 47.16 174 SER A N 1
ATOM 1384 C CA . SER A 1 174 ? -1.538 29.889 -3.931 1.00 47.16 174 SER A CA 1
ATOM 1385 C C . SER A 1 174 ? -0.943 31.193 -4.497 1.00 47.16 174 SER A C 1
ATOM 1387 O O . SER A 1 174 ? -1.501 31.780 -5.415 1.00 47.16 174 SER A O 1
ATOM 1389 N N . ASP A 1 175 ? 0.163 31.666 -3.922 1.00 46.38 175 ASP A N 1
ATOM 1390 C CA . ASP A 1 175 ? 0.958 32.832 -4.305 1.00 46.38 175 ASP A CA 1
ATOM 1391 C C . ASP A 1 175 ? 2.141 32.504 -5.236 1.00 46.38 175 ASP A C 1
ATOM 1393 O O . ASP A 1 175 ? 2.905 33.402 -5.591 1.00 46.38 175 ASP A O 1
ATOM 1397 N N . TRP A 1 176 ? 2.303 31.252 -5.685 1.00 46.31 176 TRP A N 1
ATOM 1398 C CA . TRP A 1 176 ? 3.226 30.956 -6.784 1.00 46.31 176 TRP A CA 1
ATOM 1399 C C . TRP A 1 176 ? 2.554 31.238 -8.135 1.00 46.31 176 TRP A C 1
ATOM 1401 O O . TRP A 1 176 ? 2.037 30.339 -8.792 1.00 46.31 176 TRP A O 1
ATOM 1411 N N . SER A 1 177 ? 2.549 32.507 -8.551 1.00 47.66 177 SER A N 1
ATOM 1412 C CA . SER A 1 177 ? 2.436 32.856 -9.968 1.00 47.66 177 SER A CA 1
ATOM 1413 C C . SER A 1 177 ? 3.838 32.895 -10.567 1.00 47.66 177 SER A C 1
ATOM 1415 O O . SER A 1 177 ? 4.736 33.521 -9.996 1.00 47.66 177 SER A O 1
ATOM 1417 N N . TRP A 1 178 ? 4.029 32.253 -11.719 1.00 47.59 178 TRP A N 1
ATOM 1418 C CA . TRP A 1 178 ? 5.195 32.516 -12.556 1.00 47.59 178 TRP A CA 1
ATOM 1419 C C . TRP A 1 178 ? 5.242 34.022 -12.842 1.00 47.59 178 TRP A C 1
ATOM 1421 O O . TRP A 1 178 ? 4.329 34.577 -13.446 1.00 47.59 178 TRP A O 1
ATOM 1431 N N . ASP A 1 179 ? 6.259 34.687 -12.305 1.00 50.50 179 ASP A N 1
ATOM 1432 C CA . ASP A 1 179 ? 6.488 36.115 -12.470 1.00 50.50 179 ASP A CA 1
ATOM 1433 C C . ASP A 1 179 ? 7.655 36.264 -13.441 1.00 50.50 179 ASP A C 1
ATOM 1435 O O . ASP A 1 179 ? 8.810 36.027 -13.077 1.00 50.50 179 ASP A O 1
ATOM 1439 N N . GLU A 1 180 ? 7.347 36.622 -14.687 1.00 52.22 180 GLU A N 1
ATOM 1440 C CA . GLU A 1 180 ? 8.333 36.816 -15.755 1.00 52.22 180 GLU A CA 1
ATOM 1441 C C . GLU A 1 180 ? 9.415 37.839 -15.367 1.00 52.22 180 GLU A C 1
ATOM 1443 O O . GLU A 1 180 ? 10.544 37.760 -15.851 1.00 52.22 180 GLU A O 1
ATOM 1448 N N . THR A 1 181 ? 9.142 38.743 -14.418 1.00 54.72 181 THR A N 1
ATOM 1449 C CA . THR A 1 181 ? 10.140 39.710 -13.941 1.00 54.72 181 THR A CA 1
ATOM 1450 C C . THR A 1 181 ? 11.226 39.082 -13.061 1.00 54.72 181 THR A C 1
ATOM 1452 O O . THR A 1 181 ? 12.314 39.644 -12.931 1.00 54.72 181 THR A O 1
ATOM 1455 N N . LYS A 1 182 ? 11.020 37.871 -12.525 1.00 52.41 182 LYS A N 1
ATOM 1456 C CA . LYS A 1 182 ? 12.063 37.124 -11.795 1.00 52.41 182 LYS A CA 1
ATOM 1457 C C . LYS A 1 182 ? 13.077 36.445 -12.720 1.00 52.41 182 LYS A C 1
ATOM 1459 O O . LYS A 1 182 ? 14.160 36.094 -12.256 1.00 52.41 182 LYS A O 1
ATOM 1464 N N . ALA A 1 183 ? 12.795 36.353 -14.023 1.00 53.00 183 ALA A N 1
ATOM 1465 C CA . ALA A 1 183 ? 13.766 35.946 -15.044 1.00 53.00 183 ALA A CA 1
ATOM 1466 C C . ALA A 1 183 ? 14.786 37.055 -15.393 1.00 53.00 183 ALA A C 1
ATOM 1468 O O . ALA A 1 183 ? 15.704 36.840 -16.188 1.00 53.00 183 ALA A O 1
ATOM 1469 N N . VAL A 1 184 ? 14.652 38.249 -14.800 1.00 52.59 184 VAL A N 1
ATOM 1470 C CA . VAL A 1 184 ? 15.584 39.375 -14.991 1.00 52.59 184 VAL A CA 1
ATOM 1471 C C . VAL A 1 184 ? 16.889 39.183 -14.202 1.00 52.59 184 VAL A C 1
ATOM 1473 O O . VAL A 1 184 ? 17.907 39.747 -14.583 1.00 52.59 184 VAL A O 1
ATOM 1476 N N . ASN A 1 185 ? 16.896 38.329 -13.171 1.00 53.22 185 ASN A N 1
ATOM 1477 C CA . ASN A 1 185 ? 18.089 38.024 -12.366 1.00 53.22 185 ASN A CA 1
ATOM 1478 C C . ASN A 1 185 ? 18.783 36.709 -12.750 1.00 53.22 185 ASN A C 1
ATOM 1480 O O . ASN A 1 185 ? 19.632 36.232 -12.000 1.00 53.22 185 ASN A O 1
ATOM 1484 N N . VAL A 1 186 ? 18.431 36.107 -13.890 1.00 56.03 186 VAL A N 1
ATOM 1485 C CA . VAL A 1 186 ? 19.230 35.013 -14.454 1.00 56.03 186 VAL A CA 1
ATOM 1486 C C . VAL A 1 186 ? 20.528 35.639 -14.972 1.00 56.03 186 VAL A C 1
ATOM 1488 O O . VAL A 1 186 ? 20.443 36.498 -15.856 1.00 56.03 186 VAL A O 1
ATOM 1491 N N . PRO A 1 187 ? 21.707 35.273 -14.429 1.00 61.16 187 PRO A N 1
ATOM 1492 C CA . PRO A 1 187 ? 22.979 35.770 -14.941 1.00 61.16 187 PRO A CA 1
ATOM 1493 C C . PRO A 1 187 ? 23.066 35.501 -16.447 1.00 61.16 187 PRO A C 1
ATOM 1495 O O . PRO A 1 187 ? 22.608 34.462 -16.918 1.00 61.16 187 PRO A O 1
ATOM 1498 N N . GLU A 1 188 ? 23.608 36.447 -17.213 1.00 60.34 188 GLU A N 1
ATOM 1499 C CA . GLU A 1 188 ? 23.600 36.421 -18.686 1.00 60.34 188 GLU A CA 1
ATOM 1500 C C . GLU A 1 188 ? 24.196 35.119 -19.262 1.00 60.34 188 GLU A C 1
ATOM 1502 O O . GLU A 1 188 ? 23.700 34.580 -20.249 1.00 60.34 188 GLU A O 1
ATOM 1507 N N . GLU A 1 189 ? 25.162 34.542 -18.548 1.00 61.97 189 GLU A N 1
ATOM 1508 C CA . GLU A 1 189 ? 25.775 33.229 -18.784 1.00 61.97 189 GLU A CA 1
ATOM 1509 C C . GLU A 1 189 ? 24.783 32.046 -18.820 1.00 61.97 189 GLU A C 1
ATOM 1511 O O . GLU A 1 189 ? 24.969 31.131 -19.616 1.00 61.97 189 GLU A O 1
ATOM 1516 N N . PHE A 1 190 ? 23.681 32.085 -18.064 1.00 57.25 190 PHE A N 1
ATOM 1517 C CA . PHE A 1 190 ? 22.656 31.026 -18.056 1.00 57.25 190 PHE A CA 1
ATOM 1518 C C . PHE A 1 190 ? 21.526 31.255 -19.070 1.00 57.25 190 PHE A C 1
ATOM 1520 O O . PHE A 1 190 ? 20.719 30.358 -19.321 1.00 57.25 190 PHE A O 1
ATOM 152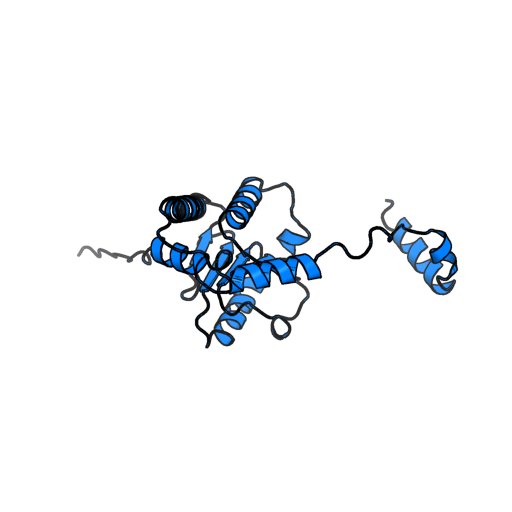7 N N . ARG A 1 191 ? 21.442 32.445 -19.680 1.00 59.38 191 ARG A N 1
ATOM 1528 C CA . ARG A 1 191 ? 20.420 32.733 -20.703 1.00 59.38 191 ARG A CA 1
ATOM 1529 C C . ARG A 1 191 ? 20.708 32.013 -22.017 1.00 59.38 191 ARG A C 1
ATOM 1531 O O . ARG A 1 191 ? 19.773 31.599 -22.697 1.00 59.38 191 ARG A O 1
ATOM 1538 N N . HIS A 1 192 ? 21.984 31.837 -22.348 1.00 58.03 192 HIS A N 1
ATOM 1539 C CA . HIS A 1 192 ? 22.402 31.160 -23.573 1.00 58.03 192 HIS A CA 1
ATOM 1540 C C . HIS A 1 192 ? 22.196 29.639 -23.513 1.00 58.03 192 HIS A C 1
ATOM 1542 O O . HIS A 1 192 ? 21.775 29.062 -24.511 1.00 58.03 192 HIS A O 1
ATOM 1548 N N . GLU A 1 193 ? 22.392 28.999 -22.354 1.00 56.78 193 GLU A N 1
ATOM 1549 C CA . GLU A 1 193 ? 22.132 27.557 -22.184 1.00 56.78 193 GLU A CA 1
ATOM 1550 C C . GLU A 1 193 ? 20.635 27.216 -22.265 1.00 56.78 193 GLU A C 1
ATOM 1552 O O . GLU A 1 193 ? 20.254 26.218 -22.876 1.00 56.78 193 GLU A O 1
ATOM 1557 N N . LEU A 1 194 ? 19.765 28.076 -21.721 1.00 55.84 194 LEU A N 1
ATOM 1558 C CA . LEU A 1 194 ? 18.310 27.908 -21.822 1.00 55.84 194 LEU A CA 1
ATOM 1559 C C . LEU A 1 194 ? 17.778 28.150 -23.242 1.00 55.84 194 LEU A C 1
ATOM 1561 O O . LEU A 1 194 ? 16.815 27.504 -23.647 1.00 55.84 194 LEU A O 1
ATOM 1565 N N . ALA A 1 195 ? 18.394 29.068 -23.993 1.00 52.69 195 ALA A N 1
ATOM 1566 C CA . ALA A 1 195 ? 18.032 29.322 -25.385 1.00 52.69 195 ALA A CA 1
ATOM 1567 C C . ALA A 1 195 ? 18.510 28.201 -26.326 1.00 52.69 195 ALA A C 1
ATOM 1569 O O . ALA A 1 195 ? 17.794 27.863 -27.263 1.00 52.69 195 ALA A O 1
ATOM 1570 N N . ALA A 1 196 ? 19.673 27.595 -26.060 1.00 57.09 196 ALA A N 1
ATOM 1571 C CA . ALA A 1 196 ? 20.199 26.487 -26.860 1.00 57.09 196 ALA A CA 1
ATOM 1572 C C . ALA A 1 196 ? 19.360 25.203 -26.709 1.00 57.09 196 ALA A C 1
ATOM 1574 O O . ALA A 1 196 ? 19.033 24.563 -27.702 1.00 57.09 196 ALA A O 1
ATOM 1575 N N . GLY A 1 197 ? 18.914 24.869 -25.492 1.00 50.69 197 GLY A N 1
ATOM 1576 C CA . GLY A 1 197 ? 18.137 23.644 -25.245 1.00 50.69 197 GLY A CA 1
ATOM 1577 C C . GLY A 1 197 ? 16.700 23.638 -25.791 1.00 50.69 197 GLY A C 1
ATOM 1578 O O . GLY A 1 197 ? 16.054 22.592 -25.780 1.00 50.69 197 GLY A O 1
ATOM 1579 N N . LEU A 1 198 ? 16.177 24.783 -26.247 1.00 49.22 198 LEU A N 1
ATOM 1580 C CA . LEU A 1 198 ? 14.838 24.889 -26.847 1.00 49.22 198 LEU A CA 1
ATOM 1581 C C . LEU A 1 198 ? 14.835 24.675 -28.368 1.00 49.22 198 LEU A C 1
ATOM 1583 O O . LEU A 1 198 ? 13.788 24.330 -28.910 1.00 49.22 198 LEU A O 1
ATOM 1587 N N . ASP A 1 199 ? 15.975 24.855 -29.039 1.00 48.34 199 ASP A N 1
ATOM 1588 C CA . ASP A 1 199 ? 16.086 24.736 -30.502 1.00 48.34 199 ASP A CA 1
ATOM 1589 C C . ASP A 1 199 ? 16.499 23.314 -30.939 1.00 48.34 199 ASP A C 1
ATOM 1591 O O . ASP A 1 199 ? 16.146 22.849 -32.018 1.00 48.34 199 ASP A O 1
ATOM 1595 N N . GLU A 1 200 ? 17.160 22.550 -30.060 1.00 52.88 200 GLU A N 1
ATOM 1596 C CA . GLU A 1 200 ? 17.657 21.189 -30.348 1.00 52.88 200 GLU A CA 1
ATOM 1597 C C . GLU A 1 200 ? 16.557 20.106 -30.475 1.00 52.88 200 GLU A C 1
ATOM 1599 O O . GLU A 1 200 ? 16.851 18.947 -30.770 1.00 52.88 200 GLU A O 1
ATOM 1604 N N . HIS A 1 201 ? 15.281 20.463 -30.289 1.00 53.00 201 HIS A N 1
ATOM 1605 C CA . HIS A 1 201 ? 14.125 19.571 -30.472 1.00 53.00 201 HIS A CA 1
ATOM 1606 C C . HIS A 1 201 ? 13.110 20.076 -31.515 1.00 53.00 201 HIS A C 1
ATOM 1608 O O . HIS A 1 201 ? 11.981 19.583 -31.556 1.00 53.00 201 HIS A O 1
ATOM 1614 N N . ALA A 1 202 ? 13.491 21.050 -32.349 1.00 50.75 202 ALA A N 1
ATOM 1615 C CA . ALA A 1 202 ? 12.628 21.621 -33.385 1.00 50.75 202 ALA A CA 1
ATOM 1616 C C . ALA A 1 202 ? 12.782 20.990 -34.791 1.00 50.75 202 ALA A C 1
ATOM 1618 O O . ALA A 1 202 ? 12.187 21.509 -35.737 1.00 50.75 202 ALA A O 1
ATOM 1619 N N . GLU A 1 203 ? 13.495 19.866 -34.941 1.00 40.66 203 GLU A N 1
ATOM 1620 C CA . GLU A 1 203 ? 13.542 19.071 -36.190 1.00 40.66 203 GLU A CA 1
ATOM 1621 C C . GLU A 1 203 ? 12.924 17.673 -36.050 1.00 40.66 203 GLU A C 1
ATOM 1623 O O . GLU A 1 203 ? 13.260 16.951 -35.080 1.00 40.66 203 GLU A O 1
#

Foldseek 3Di:
DDPPPPPPDPDQPPLVVVLQLQFAWPQAEEEEECCVVVPPPVPCPPVVVLVVLSPVLHQNHHYHYDYPPDDLVPDDDDLREYEYEHHDPVCVVVNVVSCVVVNPSPYAYEYADQDDDDDPRYHYDHVVCCVVSVVSSVVSVVCVVVVVDHGPCNDPVNVVVVVVVCVVVVDPDPPPDPDVVVVVPPPPVVVVVVVVVVVVPVD

Sequence (203 aa):
MDHNDTRKHPSTPDTDRLVRELLTRERPTLYLGSSQQWGWNDTDPVRKRLLSKLRELVPGLDQGHIPDWKPLDTMTFSPGISILAGVPQSRLEALLAHLDAERSRGGLVVVLADGDRSHSSCENFDVRDPSRFEALLDRIEKVLKERSVTPWGDTPEGKAHIEHIRKKNSPARSDWSWDETKAVNVPEEFRHELAAGLDEHAE

Secondary structure (DSSP, 8-state):
--------PPP---HHHHHHHHHHSSS-EEEEEHHHHT---TT-HHHHHHHHHHHHHSTT-EEEEE-TTS-GGG----SSEEEEES--HHHHHHHHHHHHHHGGG--EEEEEESS----TTSEEEETTSTHHHHHHHHHHHHHHHHT-S--GGGSHHHHHHHHHHHHHTS-S-TT----GGGGGGS-HHHHHHHHHHHHTT--

Radius of gyration: 21.89 Å; chains: 1; bounding box: 45×86×53 Å